Protein AF-A0A2N2IJ97-F1 (afdb_monomer)

Foldseek 3Di:
DVVVVVVVVVVQLVVLCVVPPPVSVVVSVQVVQPDPAAEDPPQDLAQDDPPDQWDWDDQDDQWIWIHHRPATETFQFDQDQDAQVRHGHNHHGSHDLVSDAQHAEYEAQAQARNRDVVVRCVSNLVRYQEYEWAAVSCVVPPDGDHHYDRDYAQDWDQGPPGDIDHWHWDFDDRDYPVVCCVVDVDTTTD

Mean predicted aligned error: 9.42 Å

Structure (mmCIF, N/CA/C/O backbone):
data_AF-A0A2N2IJ97-F1
#
_entry.id   AF-A0A2N2IJ97-F1
#
loop_
_atom_site.group_PDB
_atom_site.id
_atom_site.type_symbol
_atom_site.label_atom_id
_atom_site.label_alt_id
_atom_site.label_comp_id
_atom_site.label_asym_id
_atom_site.label_entity_id
_atom_site.label_seq_id
_atom_site.pdbx_PDB_ins_code
_atom_site.Cartn_x
_atom_site.Cartn_y
_atom_site.Cartn_z
_atom_site.occupancy
_atom_site.B_iso_or_equiv
_atom_site.auth_seq_id
_atom_site.auth_comp_id
_atom_site.auth_asym_id
_atom_site.auth_atom_id
_atom_site.pdbx_PDB_model_num
ATOM 1 N N . MET A 1 1 ? 24.468 -7.030 -42.174 1.00 53.44 1 MET A N 1
ATOM 2 C CA . MET A 1 1 ? 24.505 -6.004 -41.103 1.00 53.44 1 MET A CA 1
ATOM 3 C C . MET A 1 1 ? 23.939 -6.503 -39.771 1.00 53.44 1 MET A C 1
ATOM 5 O O . MET A 1 1 ? 24.661 -6.432 -38.788 1.00 53.44 1 MET A O 1
ATOM 9 N N . PHE A 1 2 ? 22.735 -7.087 -39.729 1.00 49.06 2 PHE A N 1
ATOM 10 C CA . PHE A 1 2 ? 22.063 -7.537 -38.490 1.00 49.06 2 PHE A CA 1
ATOM 11 C C . PHE A 1 2 ? 22.873 -8.477 -37.572 1.00 49.06 2 PHE A C 1
ATOM 13 O O . PHE A 1 2 ? 22.920 -8.272 -36.363 1.00 49.06 2 PHE A O 1
ATOM 20 N N . ARG A 1 3 ? 23.578 -9.475 -38.128 1.00 46.94 3 ARG A N 1
ATOM 21 C CA . ARG A 1 3 ? 24.384 -10.427 -37.332 1.00 46.94 3 ARG A CA 1
ATOM 22 C C . ARG A 1 3 ? 25.565 -9.788 -36.595 1.00 46.94 3 ARG A C 1
ATOM 24 O O . ARG A 1 3 ? 25.938 -10.274 -35.537 1.00 46.94 3 ARG A O 1
ATOM 31 N N . ARG A 1 4 ? 26.144 -8.708 -37.134 1.00 47.66 4 ARG A N 1
ATOM 32 C CA . ARG A 1 4 ? 27.251 -7.993 -36.478 1.00 47.66 4 ARG A CA 1
ATOM 33 C C . ARG A 1 4 ? 26.747 -7.162 -35.298 1.00 47.66 4 ARG A C 1
ATOM 35 O O . ARG A 1 4 ? 27.376 -7.191 -34.254 1.00 47.66 4 ARG A O 1
ATOM 42 N N . ALA A 1 5 ? 25.581 -6.527 -35.434 1.00 54.88 5 ALA A N 1
ATOM 43 C CA . ALA A 1 5 ? 24.951 -5.772 -34.350 1.00 54.88 5 ALA A CA 1
ATOM 44 C C . ALA A 1 5 ? 24.549 -6.672 -33.165 1.00 54.88 5 ALA A C 1
ATOM 46 O O . ALA A 1 5 ? 24.842 -6.340 -32.022 1.00 54.88 5 ALA A O 1
ATOM 47 N N . LEU A 1 6 ? 23.964 -7.846 -33.435 1.00 55.38 6 LEU A N 1
ATOM 48 C CA . LEU A 1 6 ? 23.623 -8.838 -32.403 1.00 55.38 6 LEU A CA 1
ATOM 49 C C . LEU A 1 6 ? 24.858 -9.357 -31.651 1.00 55.38 6 LEU A C 1
ATOM 51 O O . LEU A 1 6 ? 24.821 -9.494 -30.431 1.00 55.38 6 LEU A O 1
ATOM 55 N N . LEU A 1 7 ? 25.963 -9.600 -32.364 1.00 54.91 7 LEU A N 1
ATOM 56 C CA . LEU A 1 7 ? 27.219 -10.047 -31.757 1.00 54.91 7 LEU A CA 1
ATOM 57 C C . LEU A 1 7 ? 27.844 -8.957 -30.873 1.00 54.91 7 LEU A C 1
ATOM 59 O O . LEU A 1 7 ? 28.340 -9.251 -29.789 1.00 54.91 7 LEU A O 1
ATOM 63 N N . SER A 1 8 ? 27.788 -7.698 -31.317 1.00 59.41 8 SER A N 1
ATOM 64 C CA . SER A 1 8 ? 28.265 -6.546 -30.548 1.00 59.41 8 SER A CA 1
ATOM 65 C C . SER A 1 8 ? 27.459 -6.349 -29.267 1.00 59.41 8 SER A C 1
ATOM 67 O O . SER A 1 8 ? 28.054 -6.216 -28.205 1.00 59.41 8 SER A O 1
ATOM 69 N N . VAL A 1 9 ? 26.125 -6.421 -29.336 1.00 65.19 9 VAL A N 1
ATOM 70 C CA . VAL A 1 9 ? 25.257 -6.338 -28.148 1.00 65.19 9 VAL A CA 1
ATOM 71 C C . VAL A 1 9 ? 25.554 -7.482 -27.174 1.00 65.19 9 VAL A C 1
ATOM 73 O O . VAL A 1 9 ? 25.723 -7.238 -25.982 1.00 65.19 9 VAL A O 1
ATOM 76 N N . ALA A 1 10 ? 25.700 -8.716 -27.670 1.00 63.50 10 ALA A N 1
ATOM 77 C CA . ALA A 1 10 ? 26.024 -9.872 -26.834 1.00 63.50 10 ALA A CA 1
ATOM 78 C C . ALA A 1 10 ? 27.387 -9.731 -26.126 1.00 63.50 10 ALA A C 1
ATOM 80 O O . ALA A 1 10 ? 27.496 -10.025 -24.936 1.00 63.50 10 ALA A O 1
ATOM 81 N N . LEU A 1 11 ? 28.413 -9.229 -26.824 1.00 65.06 11 LEU A N 1
ATOM 82 C CA . LEU A 1 11 ? 29.743 -8.977 -26.255 1.00 65.06 11 LEU A CA 1
ATOM 83 C C . LEU A 1 11 ? 29.731 -7.852 -25.210 1.00 65.06 11 LEU A C 1
ATOM 85 O O . LEU A 1 11 ? 30.380 -7.979 -24.172 1.00 65.06 11 LEU A O 1
ATOM 89 N N . THR A 1 12 ? 28.968 -6.778 -25.435 1.00 62.78 12 THR A N 1
ATOM 90 C CA . THR A 1 12 ? 28.824 -5.681 -24.464 1.00 62.78 12 THR A CA 1
ATOM 91 C C . THR A 1 12 ? 28.093 -6.140 -23.201 1.00 62.78 12 THR A C 1
ATOM 93 O O . THR A 1 12 ? 28.531 -5.833 -22.095 1.00 62.78 12 THR A O 1
ATOM 96 N N . VAL A 1 13 ? 27.027 -6.936 -23.341 1.00 60.72 13 VAL A N 1
ATOM 97 C CA . VAL A 1 13 ? 26.310 -7.534 -22.203 1.00 60.72 13 VAL A CA 1
ATOM 98 C C . VAL A 1 13 ? 27.222 -8.491 -21.426 1.00 60.72 13 VAL A C 1
ATOM 100 O O . VAL A 1 13 ? 27.294 -8.406 -20.200 1.00 60.72 13 VAL A O 1
ATOM 103 N N . ALA A 1 14 ? 27.992 -9.339 -22.116 1.00 62.50 14 ALA A N 1
ATOM 104 C CA . ALA A 1 14 ? 28.955 -10.236 -21.479 1.00 62.50 14 ALA A CA 1
ATOM 105 C C . ALA A 1 14 ? 30.022 -9.464 -20.676 1.00 62.50 14 ALA A C 1
ATOM 107 O O . ALA A 1 14 ? 30.255 -9.782 -19.509 1.00 62.50 14 ALA A O 1
ATOM 108 N N . ALA A 1 15 ? 30.592 -8.393 -21.240 1.00 61.75 15 ALA A N 1
ATOM 109 C CA . ALA A 1 15 ? 31.573 -7.538 -20.560 1.00 61.75 15 ALA A CA 1
ATOM 110 C C . ALA A 1 15 ? 30.991 -6.795 -19.337 1.00 61.75 15 ALA A C 1
ATOM 112 O O . ALA A 1 15 ? 31.658 -6.625 -18.312 1.00 61.75 15 ALA A O 1
ATOM 113 N N . LEU A 1 16 ? 29.721 -6.389 -19.406 1.00 56.47 16 LEU A N 1
ATOM 114 C CA . LEU A 1 16 ? 29.006 -5.757 -18.293 1.00 56.47 16 LEU A CA 1
ATOM 115 C C . LEU A 1 16 ? 28.679 -6.743 -17.158 1.00 56.47 16 LEU A C 1
ATOM 117 O O . LEU A 1 16 ? 28.602 -6.340 -15.998 1.00 56.47 16 LEU A O 1
ATOM 121 N N . THR A 1 17 ? 28.524 -8.036 -17.457 1.00 54.25 17 THR A N 1
ATOM 122 C CA . THR A 1 17 ? 28.287 -9.069 -16.430 1.00 54.25 17 THR A CA 1
ATOM 123 C C . THR A 1 17 ? 29.567 -9.571 -15.752 1.00 54.25 17 THR A C 1
ATOM 125 O O . THR A 1 17 ? 29.548 -9.844 -14.543 1.00 54.25 17 THR A O 1
ATOM 128 N N . SER A 1 18 ? 30.680 -9.651 -16.492 1.00 56.41 18 SER A N 1
ATOM 129 C CA . SER A 1 18 ? 31.966 -10.184 -16.013 1.00 56.41 18 SER A CA 1
ATOM 130 C C . SER A 1 18 ? 32.770 -9.197 -15.163 1.00 56.41 18 SER A C 1
ATOM 132 O O . SER A 1 18 ? 33.533 -9.619 -14.299 1.00 56.41 18 SER A O 1
ATOM 134 N N . SER A 1 19 ? 32.548 -7.892 -15.332 1.00 57.03 19 SER A N 1
ATOM 135 C CA . SER A 1 19 ? 33.281 -6.817 -14.642 1.00 57.03 19 SER A CA 1
ATOM 136 C C . SER A 1 19 ? 32.918 -6.623 -13.162 1.00 57.03 19 SER A C 1
ATOM 138 O O . SER A 1 19 ? 33.459 -5.737 -12.508 1.00 57.03 19 SER A O 1
ATOM 140 N N . GLY A 1 20 ? 31.983 -7.403 -12.607 1.00 55.97 20 GLY A N 1
ATOM 141 C CA . GLY A 1 20 ? 31.525 -7.221 -11.220 1.00 55.97 20 GLY A CA 1
ATOM 142 C C . GLY A 1 20 ? 30.718 -5.935 -10.991 1.00 55.97 20 GLY A C 1
ATOM 143 O O . GLY A 1 20 ? 30.271 -5.684 -9.875 1.00 55.97 20 GLY A O 1
ATOM 144 N N . CYS A 1 21 ? 30.478 -5.148 -12.044 1.00 65.38 21 CYS A N 1
ATOM 145 C CA . CYS A 1 21 ? 29.675 -3.939 -11.990 1.00 65.38 21 CYS A CA 1
ATOM 146 C C . CYS A 1 21 ? 28.208 -4.303 -11.722 1.0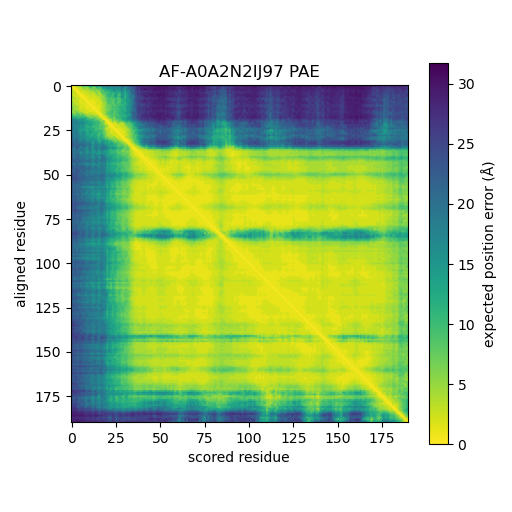0 65.38 21 CYS A C 1
ATOM 148 O O . CYS A 1 21 ? 27.540 -4.927 -12.551 1.00 65.38 21 CYS A O 1
ATOM 150 N N . LEU A 1 22 ? 27.697 -3.898 -10.557 1.00 58.19 22 LEU A N 1
ATOM 151 C CA . LEU A 1 22 ? 26.317 -4.150 -10.134 1.00 58.19 22 LEU A CA 1
ATOM 152 C C . LEU A 1 22 ? 25.306 -3.602 -11.157 1.00 58.19 22 LEU A C 1
ATOM 154 O O . LEU A 1 22 ? 24.317 -4.262 -11.466 1.00 58.19 22 LEU A O 1
ATOM 158 N N . VAL A 1 23 ? 25.621 -2.447 -11.753 1.00 60.44 23 VAL A N 1
ATOM 159 C CA . VAL A 1 23 ? 24.843 -1.804 -12.823 1.00 60.44 23 VAL A CA 1
ATOM 160 C C . VAL A 1 23 ? 24.859 -2.643 -14.101 1.00 60.44 23 VAL A C 1
ATOM 162 O O . VAL A 1 23 ? 23.809 -2.887 -14.686 1.00 60.44 23 VAL A O 1
ATOM 165 N N . GLY A 1 24 ? 26.024 -3.154 -14.510 1.00 60.78 24 GLY A N 1
ATOM 166 C CA . GLY A 1 24 ? 26.150 -3.999 -15.699 1.00 60.78 24 GLY A CA 1
ATOM 167 C C . GLY A 1 24 ? 25.383 -5.319 -15.579 1.00 60.78 24 GLY A C 1
ATOM 168 O O . GLY A 1 24 ? 24.674 -5.714 -16.505 1.00 60.78 24 GLY A O 1
ATOM 169 N N . ARG A 1 25 ? 25.431 -5.959 -14.403 1.00 61.53 25 ARG A N 1
ATOM 170 C CA . ARG A 1 25 ? 24.628 -7.156 -14.098 1.00 61.53 25 ARG A CA 1
ATOM 171 C C . ARG A 1 25 ? 23.131 -6.857 -14.011 1.00 61.53 25 ARG A C 1
ATOM 173 O O . ARG A 1 25 ? 22.340 -7.663 -14.494 1.00 61.53 25 ARG A O 1
ATOM 180 N N . PHE A 1 26 ? 22.736 -5.726 -13.424 1.00 63.16 26 PHE A N 1
ATOM 181 C CA . PHE A 1 26 ? 21.337 -5.293 -13.364 1.00 63.16 26 PHE A CA 1
ATOM 182 C C . PHE A 1 26 ? 20.776 -5.051 -14.769 1.00 63.16 26 PHE A C 1
ATOM 184 O O . PHE A 1 26 ? 19.723 -5.586 -15.109 1.00 63.16 26 PHE A O 1
ATOM 191 N N . MET A 1 27 ? 21.508 -4.328 -15.619 1.00 63.22 27 MET A N 1
ATOM 192 C CA . MET A 1 27 ? 21.114 -4.075 -17.007 1.00 63.22 27 MET A CA 1
ATOM 193 C C . MET A 1 27 ? 21.036 -5.376 -17.813 1.00 63.22 27 MET A C 1
ATOM 195 O O . MET A 1 27 ? 20.044 -5.604 -18.491 1.00 63.22 27 MET A O 1
ATOM 199 N N . ALA A 1 28 ? 22.020 -6.273 -17.690 1.00 64.38 28 ALA A N 1
ATOM 200 C CA . ALA A 1 28 ? 22.021 -7.563 -18.382 1.00 64.38 28 ALA A CA 1
ATOM 201 C C . ALA A 1 28 ? 20.869 -8.494 -17.956 1.00 64.38 28 ALA A C 1
ATOM 203 O O . ALA A 1 28 ? 20.255 -9.138 -18.805 1.00 64.38 28 ALA A O 1
ATOM 204 N N . ARG A 1 29 ? 20.543 -8.554 -16.655 1.00 60.06 29 ARG A N 1
ATOM 205 C CA . ARG A 1 29 ? 19.395 -9.332 -16.152 1.00 60.06 29 ARG A CA 1
ATOM 206 C C . ARG A 1 29 ? 18.062 -8.746 -16.616 1.00 60.06 29 ARG A C 1
ATOM 208 O O . ARG A 1 29 ? 17.177 -9.519 -16.959 1.00 60.06 29 ARG A O 1
ATOM 215 N N . ASN A 1 30 ? 17.935 -7.419 -16.677 1.00 61.56 30 ASN A N 1
ATOM 216 C CA . ASN A 1 30 ? 16.745 -6.774 -17.240 1.00 61.56 30 ASN A CA 1
ATOM 217 C C . ASN A 1 30 ? 16.660 -6.957 -18.766 1.00 61.56 30 ASN A C 1
ATOM 219 O O . ASN A 1 30 ? 15.573 -7.173 -19.284 1.00 61.56 30 ASN A O 1
ATOM 223 N N . LEU A 1 31 ? 17.794 -6.981 -19.477 1.00 62.62 31 LEU A N 1
ATOM 224 C CA . LEU A 1 31 ? 17.854 -7.305 -20.908 1.00 62.62 31 LEU A CA 1
ATOM 225 C C . LEU A 1 31 ? 17.392 -8.739 -21.210 1.00 62.62 31 LEU A C 1
ATOM 227 O O . LEU A 1 31 ? 16.711 -8.976 -22.201 1.00 62.62 31 LEU A O 1
ATOM 231 N N . ALA A 1 32 ? 17.720 -9.698 -20.344 1.00 53.94 32 ALA A N 1
ATOM 232 C CA . ALA A 1 32 ? 17.210 -11.067 -20.444 1.00 53.94 32 ALA A CA 1
ATOM 233 C C . ALA A 1 32 ? 15.730 -11.200 -20.029 1.00 53.94 32 ALA A C 1
ATOM 235 O O . ALA A 1 32 ? 15.110 -12.222 -20.310 1.00 53.94 32 ALA A O 1
ATOM 236 N N . ALA A 1 33 ? 15.171 -10.181 -19.368 1.00 55.31 33 ALA A N 1
ATOM 237 C CA . ALA A 1 33 ? 13.779 -10.118 -18.936 1.00 55.31 33 ALA A CA 1
ATOM 238 C C . ALA A 1 33 ? 12.858 -9.388 -19.933 1.00 55.31 33 ALA A C 1
ATOM 240 O O . ALA A 1 33 ? 11.685 -9.212 -19.618 1.00 55.31 33 ALA A O 1
ATOM 241 N N . PHE A 1 34 ? 13.346 -9.013 -21.129 1.00 57.66 34 PHE A N 1
ATOM 242 C CA . PHE A 1 34 ? 12.518 -8.554 -22.258 1.00 57.66 34 PHE A CA 1
ATOM 243 C C . PHE A 1 34 ? 11.699 -9.714 -22.859 1.00 57.66 34 PHE A C 1
ATOM 245 O O . PHE A 1 34 ? 11.868 -10.090 -24.020 1.00 57.66 34 PHE A O 1
ATOM 252 N N . GLY A 1 35 ? 10.842 -10.320 -22.042 1.00 62.16 35 GLY A N 1
ATOM 253 C CA . GLY A 1 35 ? 9.861 -11.328 -22.426 1.00 62.16 35 GLY A CA 1
ATOM 254 C C . GLY A 1 35 ? 8.446 -10.834 -22.136 1.00 62.16 35 GLY A C 1
ATOM 255 O O . GLY A 1 35 ? 8.248 -9.900 -21.360 1.00 62.16 35 GLY A O 1
ATOM 256 N N . GLU A 1 36 ? 7.448 -11.453 -22.761 1.00 73.56 36 GLU A N 1
ATOM 257 C CA . GLU A 1 36 ? 6.049 -11.155 -22.450 1.00 73.56 36 GLU A CA 1
ATOM 258 C C . GLU A 1 36 ? 5.743 -11.487 -20.981 1.00 73.56 36 GLU A C 1
ATOM 260 O O . GLU A 1 36 ? 6.137 -12.537 -20.464 1.00 73.56 36 GLU A O 1
ATOM 265 N N . MET A 1 37 ? 5.038 -10.579 -20.299 1.00 86.06 37 MET A N 1
ATOM 266 C CA . MET A 1 37 ? 4.566 -10.789 -18.932 1.00 86.06 37 MET A CA 1
ATOM 267 C C . MET A 1 37 ? 3.674 -12.033 -18.898 1.00 86.06 37 MET A C 1
ATOM 269 O O . MET A 1 37 ? 2.660 -12.104 -19.593 1.00 86.06 37 MET A O 1
ATOM 273 N N . ARG A 1 38 ? 4.037 -13.026 -18.082 1.00 91.31 38 ARG A N 1
ATOM 274 C CA . ARG A 1 38 ? 3.296 -14.286 -18.021 1.00 91.31 38 ARG A CA 1
ATOM 275 C C . ARG A 1 38 ? 1.904 -14.055 -17.444 1.00 91.31 38 ARG A C 1
ATOM 277 O O . ARG A 1 38 ? 1.769 -13.564 -16.320 1.00 91.31 38 ARG A O 1
ATOM 284 N N . ALA A 1 39 ? 0.887 -14.487 -18.181 1.00 92.56 39 ALA A N 1
ATOM 285 C CA . ALA A 1 39 ? -0.493 -14.405 -17.732 1.00 92.56 39 ALA A CA 1
ATOM 286 C C . ALA A 1 39 ? -0.735 -15.228 -16.456 1.00 92.56 39 ALA A C 1
ATOM 288 O O . ALA A 1 39 ? -0.189 -16.327 -16.288 1.00 92.56 39 ALA A O 1
ATOM 289 N N . VAL A 1 40 ? -1.574 -14.702 -15.563 1.00 94.25 40 VAL A N 1
ATOM 290 C CA . VAL A 1 40 ? -2.086 -15.460 -14.412 1.00 94.25 40 VAL A CA 1
ATOM 291 C C . VAL A 1 40 ? -3.353 -16.199 -14.850 1.00 94.25 40 VAL A C 1
ATOM 293 O O . VAL A 1 40 ? -4.338 -15.540 -15.189 1.00 94.25 40 VAL A O 1
ATOM 296 N N . PRO A 1 41 ? -3.371 -17.547 -14.854 1.00 91.25 41 PRO A N 1
ATOM 297 C CA . PRO A 1 41 ? -4.600 -18.283 -15.116 1.00 91.25 41 PRO A CA 1
ATOM 298 C C . PRO A 1 41 ? -5.589 -18.056 -13.967 1.00 91.25 41 PRO A C 1
ATOM 300 O O . PRO A 1 41 ? -5.187 -18.030 -12.806 1.00 91.25 41 PRO A O 1
ATOM 303 N N . ASN A 1 42 ? -6.880 -17.933 -14.286 1.00 92.25 42 ASN A N 1
ATOM 304 C CA . ASN A 1 42 ? -7.959 -17.771 -13.303 1.00 92.25 42 ASN A CA 1
ATOM 305 C C . ASN A 1 42 ? -7.766 -16.565 -12.365 1.00 92.25 42 ASN A C 1
ATOM 307 O O . ASN A 1 42 ? -7.831 -16.712 -11.143 1.00 92.25 42 ASN A O 1
ATOM 311 N N . LYS A 1 43 ? -7.523 -15.370 -12.926 1.00 95.38 43 LYS A N 1
ATOM 312 C CA . LYS A 1 43 ? -7.508 -14.130 -12.133 1.00 95.38 43 LYS A CA 1
ATOM 313 C C . LYS A 1 43 ? -8.773 -14.022 -11.290 1.00 95.38 43 LYS A C 1
ATOM 315 O O . LYS A 1 43 ? -9.875 -14.287 -11.769 1.00 95.38 43 LYS A O 1
ATOM 320 N N . ILE A 1 44 ? -8.600 -13.593 -10.047 1.00 97.25 44 ILE A N 1
ATOM 321 C CA . ILE A 1 44 ? -9.719 -13.380 -9.139 1.00 97.25 44 ILE A CA 1
ATOM 322 C C . ILE A 1 44 ? -10.546 -12.199 -9.647 1.00 97.25 44 ILE A C 1
ATOM 324 O O . ILE A 1 44 ? -10.008 -11.129 -9.934 1.00 97.25 44 ILE A O 1
ATOM 328 N N . THR A 1 45 ? -11.855 -12.402 -9.762 1.00 97.38 45 THR A N 1
ATOM 329 C CA . THR A 1 45 ? -12.821 -11.367 -10.162 1.00 97.38 45 THR A CA 1
ATOM 330 C C . THR A 1 45 ? -13.705 -10.911 -9.006 1.00 97.38 45 THR A C 1
ATOM 332 O O . THR A 1 45 ? -14.222 -9.801 -9.047 1.00 97.38 45 THR A O 1
ATOM 335 N N . ASP A 1 46 ? -13.856 -11.754 -7.983 1.00 97.00 46 ASP A N 1
ATOM 336 C CA . ASP A 1 46 ? -14.524 -11.442 -6.723 1.00 97.00 46 ASP A CA 1
ATOM 337 C C . ASP A 1 46 ? -13.612 -11.874 -5.563 1.00 97.00 46 ASP A C 1
ATOM 339 O O . ASP A 1 46 ? -13.474 -13.074 -5.299 1.00 97.00 46 ASP A O 1
ATOM 343 N N . PRO A 1 47 ? -12.895 -10.928 -4.931 1.00 96.56 47 PRO A N 1
ATOM 344 C CA . PRO A 1 47 ? -11.957 -11.253 -3.867 1.00 96.56 47 PRO A CA 1
ATOM 345 C C . PRO A 1 47 ? -12.617 -11.405 -2.491 1.00 96.56 47 PRO A C 1
ATOM 347 O O . PRO A 1 47 ? -11.940 -11.856 -1.567 1.00 96.56 47 PRO A O 1
ATOM 350 N N . VAL A 1 48 ? -13.889 -11.020 -2.324 1.00 97.25 48 VAL A N 1
ATOM 351 C CA . VAL A 1 48 ? -14.543 -11.017 -1.010 1.00 97.25 48 VAL A CA 1
ATOM 352 C C . VAL A 1 48 ? -15.034 -12.422 -0.667 1.00 97.25 48 VAL A C 1
ATOM 354 O O . VAL A 1 48 ? -15.727 -13.082 -1.436 1.00 97.25 48 VAL A O 1
ATOM 357 N N . ARG A 1 49 ? -14.664 -12.895 0.521 1.00 96.69 49 ARG A N 1
ATOM 358 C CA . ARG A 1 49 ? -14.978 -14.225 1.042 1.00 96.69 49 ARG A CA 1
ATOM 359 C C . ARG A 1 49 ? -16.013 -14.117 2.162 1.00 96.69 49 ARG A C 1
ATOM 361 O O . ARG A 1 49 ? -15.624 -13.869 3.302 1.00 96.69 49 ARG A O 1
ATOM 368 N N . PRO A 1 50 ? -17.320 -14.293 1.888 1.00 94.62 50 PRO A N 1
ATOM 369 C CA . PRO A 1 50 ? -18.359 -14.187 2.920 1.00 94.62 50 PRO A CA 1
ATOM 370 C C . PRO A 1 50 ? -18.283 -15.314 3.963 1.00 94.62 50 PRO A C 1
ATOM 372 O O . PRO A 1 50 ? -18.838 -15.202 5.051 1.00 94.62 50 PRO A O 1
ATOM 375 N N . ASP A 1 51 ? -17.589 -16.400 3.629 1.00 95.75 51 ASP A N 1
ATOM 376 C CA . ASP A 1 51 ? -17.340 -17.570 4.464 1.00 95.75 51 ASP A CA 1
ATOM 377 C C . ASP A 1 51 ? -16.104 -17.430 5.370 1.00 95.75 51 ASP A C 1
ATOM 379 O O . ASP A 1 51 ? -15.833 -18.319 6.178 1.00 95.75 51 ASP A O 1
ATOM 383 N N . ALA A 1 52 ? -15.354 -16.327 5.263 1.00 96.44 52 ALA A N 1
ATOM 384 C CA . ALA A 1 52 ? -14.102 -16.129 5.980 1.00 96.44 52 ALA A CA 1
ATOM 385 C C . ALA A 1 52 ? -14.082 -14.813 6.766 1.00 96.44 52 ALA A C 1
ATOM 387 O O . ALA A 1 52 ? -14.415 -13.745 6.263 1.00 96.44 52 ALA A O 1
ATOM 388 N N . ARG A 1 53 ? -13.598 -14.890 8.009 1.00 96.44 53 ARG A N 1
ATOM 389 C CA . ARG A 1 53 ? -13.303 -13.707 8.835 1.00 96.44 53 ARG A CA 1
ATOM 390 C C . ARG A 1 53 ? -11.933 -13.101 8.545 1.00 96.44 53 ARG A C 1
ATOM 392 O O . ARG A 1 53 ? -11.706 -11.930 8.811 1.00 96.44 53 ARG A O 1
ATOM 399 N N . LEU A 1 54 ? -11.008 -13.902 8.027 1.00 97.81 54 LEU A N 1
ATOM 400 C CA . LEU A 1 54 ? -9.695 -13.460 7.583 1.00 97.81 54 LEU A CA 1
ATOM 401 C C . LEU A 1 54 ? -9.383 -14.174 6.273 1.00 97.81 54 LEU A C 1
ATOM 403 O O . LEU A 1 54 ? -9.371 -15.404 6.234 1.00 97.81 54 LEU A O 1
ATOM 407 N N . ALA A 1 55 ? -9.127 -13.411 5.219 1.00 98.19 55 ALA A N 1
ATOM 408 C CA . ALA A 1 55 ? -8.675 -13.940 3.940 1.00 98.19 55 ALA A CA 1
ATOM 409 C C . ALA A 1 55 ? -7.548 -13.068 3.391 1.00 98.19 55 ALA A C 1
ATOM 411 O O . ALA A 1 55 ? -7.490 -11.868 3.654 1.00 98.19 55 ALA A O 1
ATOM 412 N N . VAL A 1 56 ? -6.641 -13.679 2.632 1.00 98.12 56 VAL A N 1
ATOM 413 C CA . VAL A 1 56 ? -5.542 -12.970 1.979 1.00 98.12 56 VAL A CA 1
ATOM 414 C C . VAL A 1 56 ? -5.485 -13.407 0.527 1.00 98.12 56 VAL A C 1
ATOM 416 O O . VAL A 1 56 ? -5.305 -14.588 0.231 1.00 98.12 56 VAL A O 1
ATOM 419 N N . LEU A 1 57 ? -5.607 -12.442 -0.376 1.00 97.88 57 LEU A N 1
ATOM 420 C CA . LEU A 1 57 ? -5.299 -12.614 -1.783 1.00 97.88 57 LEU A CA 1
ATOM 421 C C . LEU A 1 57 ? -3.910 -12.042 -2.053 1.00 97.88 57 LEU A C 1
ATOM 423 O O . LEU A 1 57 ? -3.690 -10.833 -1.962 1.00 97.88 57 LEU A O 1
ATOM 427 N N . TRP A 1 58 ? -2.977 -12.910 -2.433 1.00 97.69 58 TRP A N 1
ATOM 428 C CA . TRP A 1 58 ?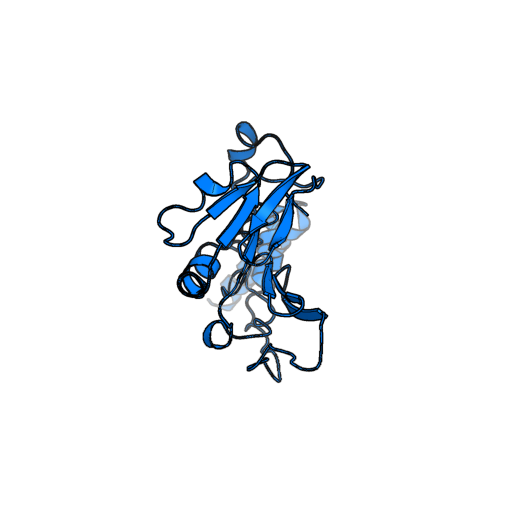 -1.686 -12.466 -2.938 1.00 97.69 58 TRP A CA 1
ATOM 429 C C . TRP A 1 58 ? -1.822 -12.009 -4.392 1.00 97.69 58 TRP A C 1
ATOM 431 O O . TRP A 1 58 ? -2.067 -12.808 -5.295 1.00 97.69 58 TRP A O 1
ATOM 441 N N . VAL A 1 59 ? -1.667 -10.706 -4.619 1.00 97.44 59 VAL A N 1
ATOM 442 C CA . VAL A 1 59 ? -1.763 -10.084 -5.948 1.00 97.44 59 VAL A CA 1
ATOM 443 C C . VAL A 1 59 ? -0.421 -10.166 -6.690 1.00 97.44 59 VAL A C 1
ATOM 445 O O . VAL A 1 59 ? -0.382 -10.162 -7.924 1.00 97.44 59 VAL A O 1
ATOM 448 N N . GLY A 1 60 ? 0.684 -10.268 -5.949 1.00 95.25 60 GLY A N 1
ATOM 449 C CA . GLY A 1 60 ? 2.053 -10.431 -6.444 1.00 95.25 60 GLY A CA 1
ATOM 450 C C . GLY A 1 60 ? 2.995 -9.341 -5.926 1.00 95.25 60 GLY A C 1
ATOM 451 O O . GLY A 1 60 ? 2.557 -8.232 -5.637 1.00 95.25 60 GLY A O 1
ATOM 452 N N . HIS A 1 61 ? 4.294 -9.656 -5.827 1.00 94.69 61 HIS A N 1
ATOM 453 C CA . HIS A 1 61 ? 5.277 -8.858 -5.066 1.00 94.69 61 HIS A CA 1
ATOM 454 C C . HIS A 1 61 ? 4.825 -8.701 -3.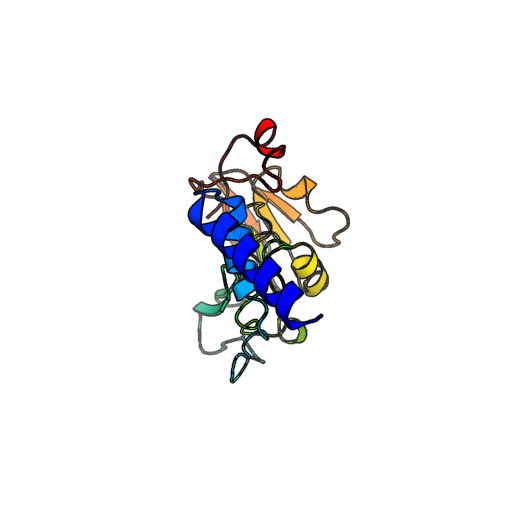600 1.00 94.69 61 HIS A C 1
ATOM 456 O O . HIS A 1 61 ? 4.350 -9.677 -3.016 1.00 94.69 61 HIS A O 1
ATOM 462 N N . ALA A 1 62 ? 4.938 -7.505 -3.023 1.00 96.50 62 ALA A N 1
ATOM 463 C CA . ALA A 1 62 ? 4.410 -7.147 -1.708 1.00 96.50 62 ALA A CA 1
ATOM 464 C C . ALA A 1 62 ? 2.930 -6.715 -1.737 1.00 96.50 62 ALA A C 1
ATOM 466 O O . ALA A 1 62 ? 2.382 -6.329 -0.703 1.00 96.50 62 ALA A O 1
ATOM 467 N N . THR A 1 63 ? 2.261 -6.804 -2.895 1.00 98.31 63 THR A N 1
ATOM 468 C CA . THR A 1 63 ? 0.839 -6.482 -2.996 1.00 98.31 63 THR A CA 1
ATOM 469 C C . THR A 1 63 ? -0.019 -7.642 -2.504 1.00 98.31 63 THR A C 1
ATOM 471 O O . THR A 1 63 ? -0.104 -8.697 -3.145 1.00 98.31 63 THR A O 1
ATOM 474 N N . ALA A 1 64 ? -0.692 -7.434 -1.376 1.00 98.56 64 ALA A N 1
ATOM 475 C CA . ALA A 1 64 ? -1.671 -8.353 -0.818 1.00 98.56 64 ALA A CA 1
ATOM 476 C C . ALA A 1 64 ? -2.959 -7.601 -0.477 1.00 98.56 64 ALA A C 1
ATOM 478 O O . ALA A 1 64 ? -2.919 -6.517 0.103 1.00 98.56 64 ALA A O 1
ATOM 479 N N . LEU A 1 65 ? -4.099 -8.189 -0.837 1.00 98.75 65 LEU A N 1
ATOM 480 C CA . LEU A 1 65 ? -5.416 -7.739 -0.403 1.00 98.75 65 LEU A CA 1
ATOM 481 C C . LEU A 1 65 ? -5.845 -8.610 0.778 1.00 98.75 65 LEU A C 1
ATOM 483 O O . LEU A 1 65 ? -6.056 -9.813 0.625 1.00 98.75 65 LEU A O 1
ATOM 487 N N . LEU A 1 66 ? -5.943 -8.002 1.951 1.00 98.50 66 LEU A N 1
ATOM 488 C CA . LEU A 1 66 ? -6.394 -8.637 3.176 1.00 98.50 66 LEU A CA 1
ATOM 489 C C . LEU A 1 66 ? -7.860 -8.281 3.399 1.00 98.50 66 LEU A C 1
ATOM 491 O O . LEU A 1 66 ? -8.231 -7.109 3.369 1.00 98.50 66 LEU A O 1
ATOM 495 N N . GLN A 1 67 ? -8.666 -9.292 3.683 1.00 98.06 67 GLN A N 1
ATOM 496 C CA . GLN A 1 67 ? -9.994 -9.135 4.248 1.00 98.06 67 GLN A CA 1
ATOM 497 C C . GLN A 1 67 ? -9.934 -9.466 5.732 1.00 98.06 67 GLN A C 1
ATOM 499 O O . GLN A 1 67 ? -9.497 -10.554 6.094 1.00 98.06 67 GLN A O 1
ATOM 504 N N . MET A 1 68 ? -10.392 -8.547 6.573 1.00 96.12 68 MET A N 1
ATOM 505 C CA . MET A 1 68 ? -10.515 -8.708 8.019 1.00 96.12 68 MET A CA 1
ATOM 506 C C . MET A 1 68 ? -11.940 -8.352 8.433 1.00 96.12 68 MET A C 1
ATOM 508 O O . MET A 1 68 ? -12.281 -7.176 8.519 1.00 96.12 68 MET A O 1
ATOM 512 N N . ASP A 1 69 ? -12.759 -9.370 8.680 1.00 94.50 69 ASP A N 1
ATOM 513 C CA . ASP A 1 69 ? -14.207 -9.259 8.842 1.00 94.50 69 ASP A CA 1
ATOM 514 C C . ASP A 1 69 ? -14.817 -8.457 7.669 1.00 94.50 69 ASP A C 1
ATOM 516 O O . ASP A 1 69 ? -14.831 -8.947 6.538 1.00 94.50 69 ASP A O 1
ATOM 520 N N . ASP A 1 70 ? -15.278 -7.229 7.912 1.00 93.88 70 ASP A N 1
ATOM 521 C CA . ASP A 1 70 ? -15.872 -6.325 6.920 1.00 93.88 70 ASP A CA 1
ATOM 522 C C . ASP A 1 70 ? -14.880 -5.300 6.335 1.00 93.88 70 ASP A C 1
ATOM 524 O O . ASP A 1 70 ? -15.298 -4.396 5.612 1.00 93.88 70 ASP A O 1
ATOM 528 N N . LYS A 1 71 ? -13.585 -5.402 6.669 1.00 96.44 71 LYS A N 1
ATOM 529 C CA . LYS A 1 71 ? -12.538 -4.457 6.255 1.00 96.44 71 LYS A CA 1
ATOM 530 C C . LYS A 1 71 ? -11.643 -5.019 5.171 1.00 96.44 71 LYS A C 1
ATOM 532 O O . LYS A 1 71 ? -11.201 -6.164 5.259 1.00 96.44 71 LYS A O 1
ATOM 537 N N . LEU A 1 72 ? -11.306 -4.175 4.201 1.00 98.12 72 LEU A N 1
ATOM 538 C CA . LEU A 1 72 ? -10.392 -4.503 3.112 1.00 98.12 72 LEU A CA 1
ATOM 539 C C . LEU A 1 72 ? -9.147 -3.617 3.153 1.00 98.12 72 LEU A C 1
ATOM 541 O O . LEU A 1 72 ? -9.227 -2.388 3.096 1.00 98.12 72 LEU A O 1
ATOM 545 N N . VAL A 1 73 ? -7.987 -4.265 3.243 1.00 98.44 73 VAL A N 1
ATOM 546 C CA . VAL A 1 73 ? -6.675 -3.625 3.369 1.00 98.44 73 VAL A CA 1
ATOM 547 C C . VAL A 1 73 ? -5.792 -4.056 2.210 1.00 98.44 73 VAL A C 1
ATOM 549 O O . VAL A 1 73 ? -5.616 -5.248 1.982 1.00 98.44 73 VAL A O 1
ATOM 552 N N . LEU A 1 74 ? -5.206 -3.104 1.492 1.00 98.81 74 LEU A N 1
ATOM 553 C CA . LEU A 1 74 ? -4.264 -3.376 0.410 1.00 98.81 74 LEU A CA 1
ATOM 554 C C . LEU A 1 74 ? -2.861 -2.919 0.805 1.00 98.81 74 LEU A C 1
ATOM 556 O O . LEU A 1 74 ? -2.667 -1.761 1.169 1.00 98.81 74 LEU A O 1
ATOM 560 N N . THR A 1 75 ? -1.877 -3.807 0.720 1.00 98.62 75 THR A N 1
ATOM 561 C CA . THR A 1 75 ? -0.469 -3.474 0.985 1.00 98.62 75 THR A CA 1
ATOM 562 C C . THR A 1 75 ? 0.262 -3.153 -0.312 1.00 98.62 75 THR A C 1
ATOM 564 O O . THR A 1 75 ? -0.028 -3.775 -1.329 1.00 98.62 75 THR A O 1
ATOM 567 N N . ASP A 1 76 ? 1.192 -2.194 -0.283 1.00 97.56 76 ASP A N 1
ATOM 568 C CA . ASP A 1 76 ? 2.203 -1.915 -1.317 1.00 97.56 76 ASP A CA 1
ATOM 569 C C . ASP A 1 76 ? 1.7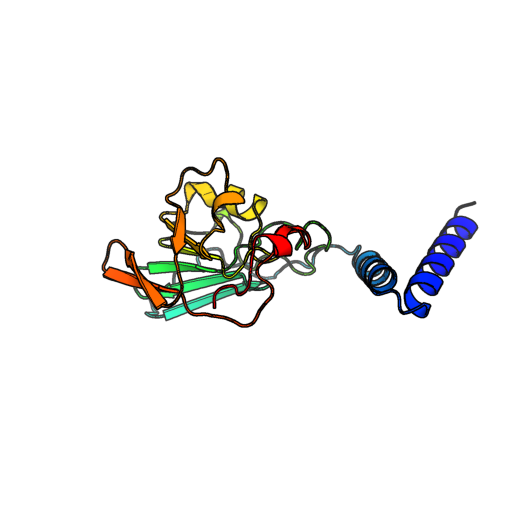22 -2.168 -2.760 1.00 97.56 76 ASP A C 1
ATOM 571 O O . ASP A 1 76 ? 2.192 -3.099 -3.424 1.00 97.56 76 ASP A O 1
ATOM 575 N N . PRO A 1 77 ? 0.720 -1.412 -3.245 1.00 97.88 77 PRO A N 1
ATOM 576 C CA . PRO A 1 77 ? 0.046 -1.710 -4.499 1.00 97.88 77 PRO A CA 1
ATOM 577 C C . PRO A 1 77 ? 0.968 -1.517 -5.704 1.00 97.88 77 PRO A C 1
ATOM 579 O O . PRO A 1 77 ? 1.448 -0.415 -5.970 1.00 97.88 77 PRO A O 1
ATOM 582 N N . VAL A 1 78 ? 1.154 -2.590 -6.478 1.00 96.25 78 VAL A N 1
ATOM 583 C CA . VAL A 1 78 ? 1.896 -2.593 -7.744 1.00 96.25 78 VAL A CA 1
ATOM 584 C C . VAL A 1 78 ? 1.104 -3.339 -8.820 1.00 96.25 78 VAL A C 1
ATOM 586 O O . VAL A 1 78 ? 1.226 -4.553 -8.997 1.00 96.25 78 VAL A O 1
ATOM 589 N N . PHE A 1 79 ? 0.306 -2.583 -9.571 1.00 95.81 79 PHE A N 1
ATOM 590 C CA . PHE A 1 79 ? -0.471 -3.053 -10.726 1.00 95.81 79 PHE A CA 1
ATOM 591 C C . PHE A 1 79 ? 0.161 -2.669 -12.065 1.00 95.81 79 PHE A C 1
ATOM 593 O O . PHE A 1 79 ? -0.214 -3.205 -13.105 1.00 95.81 79 PHE A O 1
ATOM 600 N N . THR A 1 80 ? 1.133 -1.755 -12.049 1.00 92.81 80 THR A N 1
ATOM 601 C CA . THR A 1 80 ? 1.859 -1.330 -13.245 1.00 92.81 80 THR A CA 1
ATOM 602 C C . THR A 1 80 ? 2.623 -2.495 -13.894 1.00 92.81 80 THR A C 1
ATOM 604 O O . THR A 1 80 ? 3.134 -3.372 -13.191 1.00 92.81 80 THR A O 1
ATOM 607 N N . PRO A 1 81 ? 2.769 -2.502 -15.234 1.00 87.50 81 PRO A N 1
ATOM 608 C CA . PRO A 1 81 ? 3.529 -3.535 -15.949 1.00 87.50 81 PRO A CA 1
ATOM 609 C C . PRO A 1 81 ? 5.036 -3.471 -15.658 1.00 87.50 81 PRO A C 1
ATOM 611 O O . PRO A 1 81 ? 5.775 -4.402 -15.972 1.00 87.50 81 PRO A O 1
ATOM 614 N N . THR A 1 82 ? 5.501 -2.376 -15.054 1.00 82.81 82 THR A N 1
ATOM 615 C CA . THR A 1 82 ? 6.863 -2.215 -14.556 1.00 82.81 82 THR A CA 1
ATOM 616 C C . THR A 1 82 ? 6.873 -2.103 -13.036 1.00 82.81 82 THR A C 1
ATOM 618 O O . THR A 1 82 ? 6.003 -1.482 -12.422 1.00 82.81 82 THR A O 1
ATOM 621 N N . VAL A 1 83 ? 7.892 -2.704 -12.435 1.00 76.94 83 VAL A N 1
ATOM 622 C CA . VAL A 1 83 ? 8.260 -2.593 -11.029 1.00 76.94 83 VAL A CA 1
ATOM 623 C C . VAL A 1 83 ? 9.498 -1.708 -10.968 1.00 76.94 83 VAL A C 1
ATOM 625 O O . VAL A 1 83 ? 10.456 -1.898 -11.724 1.00 76.94 83 VAL A O 1
ATOM 628 N N . GLY A 1 84 ? 9.492 -0.693 -10.108 1.00 67.56 84 GLY A N 1
ATOM 629 C CA . GLY A 1 84 ? 10.678 0.144 -9.970 1.00 67.56 84 GLY A CA 1
ATOM 630 C C . GLY A 1 84 ? 10.927 1.135 -11.115 1.00 67.56 84 GLY A C 1
ATOM 631 O O . GLY A 1 84 ? 12.043 1.624 -11.231 1.00 67.56 84 GLY A O 1
ATOM 632 N N . GLN A 1 85 ? 9.954 1.346 -12.017 1.00 66.81 85 GLN A N 1
ATOM 633 C CA . GLN A 1 85 ? 10.094 2.039 -13.319 1.00 66.81 85 GLN A CA 1
ATOM 634 C C . GLN A 1 85 ? 11.118 1.429 -14.301 1.00 66.81 85 GLN A C 1
ATOM 636 O O . GLN A 1 85 ? 11.215 1.886 -15.437 1.00 66.81 85 GLN A O 1
ATOM 641 N N . LEU A 1 86 ? 11.855 0.392 -13.896 1.00 67.31 86 LEU A N 1
ATOM 642 C CA . LEU A 1 86 ? 13.016 -0.122 -14.627 1.00 67.31 86 LEU A CA 1
ATOM 643 C C . LEU A 1 86 ? 12.910 -1.609 -14.968 1.00 67.31 86 LEU A C 1
ATOM 645 O O . LEU A 1 86 ? 13.475 -2.033 -15.972 1.00 67.31 86 LEU A O 1
ATOM 649 N N . SER A 1 87 ? 12.205 -2.403 -14.156 1.00 77.44 87 SER A N 1
ATOM 650 C CA . SER A 1 87 ? 12.093 -3.847 -14.364 1.00 77.44 87 SER A CA 1
ATOM 651 C C . SER A 1 87 ? 10.690 -4.217 -14.819 1.00 77.44 87 SER A C 1
ATOM 653 O O . SER A 1 87 ? 9.707 -3.755 -14.242 1.00 77.44 87 SER A O 1
ATOM 655 N N . GLN A 1 88 ? 10.571 -5.036 -15.861 1.00 81.88 88 GLN A N 1
ATOM 656 C CA . GLN A 1 88 ? 9.270 -5.556 -16.273 1.00 81.88 88 GLN A CA 1
ATOM 657 C C . GLN A 1 88 ? 8.754 -6.557 -15.241 1.00 81.88 88 GLN A C 1
ATOM 659 O O . GLN A 1 88 ? 9.498 -7.381 -14.705 1.00 81.88 88 GLN A O 1
ATOM 664 N N . ARG A 1 89 ? 7.453 -6.495 -14.964 1.00 88.00 89 ARG A N 1
ATOM 665 C CA . ARG A 1 89 ? 6.791 -7.476 -14.115 1.00 88.00 89 ARG A CA 1
ATOM 666 C C . ARG A 1 89 ? 6.747 -8.811 -14.868 1.00 88.00 89 ARG A C 1
ATOM 668 O O . ARG A 1 89 ? 6.241 -8.888 -15.981 1.00 88.00 89 ARG A O 1
ATOM 675 N N . LEU A 1 90 ? 7.276 -9.872 -14.258 1.00 89.44 90 LEU A N 1
ATOM 676 C CA . LEU A 1 90 ? 7.387 -11.187 -14.910 1.00 89.44 90 LEU A CA 1
ATOM 677 C C . LEU A 1 90 ? 6.052 -11.939 -15.009 1.00 89.44 90 LEU A C 1
ATOM 679 O O . LEU A 1 90 ? 5.899 -12.827 -15.844 1.00 89.44 90 LEU A O 1
ATOM 683 N N . VAL A 1 91 ? 5.106 -11.631 -14.121 1.00 91.62 91 VAL A N 1
ATOM 684 C CA . VAL A 1 91 ? 3.816 -12.320 -13.980 1.00 91.62 91 VAL A CA 1
ATOM 685 C C . VAL A 1 91 ? 2.745 -11.276 -13.733 1.00 91.62 91 VAL A C 1
ATOM 687 O O . VAL A 1 91 ? 2.972 -10.396 -12.914 1.00 91.62 91 VAL A O 1
ATOM 690 N N . GLU A 1 92 ? 1.587 -11.364 -14.375 1.00 94.75 92 GLU A N 1
ATOM 691 C CA . GLU A 1 92 ? 0.493 -10.404 -14.177 1.00 94.75 92 GLU A CA 1
ATOM 692 C C . GLU A 1 92 ? 0.028 -10.280 -12.708 1.00 94.75 92 GLU A C 1
ATOM 694 O O . GLU A 1 92 ? 0.297 -11.155 -11.878 1.00 94.75 92 GLU A O 1
ATOM 699 N N . PRO A 1 93 ? -0.667 -9.190 -12.338 1.00 96.31 93 PRO A N 1
ATOM 700 C CA . PRO A 1 93 ? -1.429 -9.123 -11.093 1.00 96.31 93 PRO A CA 1
ATOM 701 C C . PRO A 1 93 ? -2.463 -10.250 -10.986 1.00 96.31 93 PRO A C 1
ATOM 703 O O . PRO A 1 93 ? -3.158 -10.559 -11.956 1.00 96.31 93 PRO A O 1
ATOM 706 N N . GLY A 1 94 ? -2.587 -10.841 -9.793 1.00 96.69 94 GLY A N 1
ATOM 707 C CA . GLY A 1 94 ? -3.565 -11.904 -9.509 1.00 96.69 94 GLY A CA 1
ATOM 708 C C . GLY A 1 94 ? -5.033 -11.452 -9.548 1.00 96.69 94 GLY A C 1
ATOM 709 O O . GLY A 1 94 ? -5.938 -12.283 -9.592 1.00 96.69 94 GLY A O 1
ATOM 710 N N . ILE A 1 95 ? -5.262 -10.139 -9.564 1.00 97.88 95 ILE A N 1
ATOM 711 C CA . ILE A 1 95 ? -6.557 -9.476 -9.715 1.00 97.88 95 ILE A CA 1
ATOM 712 C C . ILE A 1 95 ? -6.367 -8.218 -10.558 1.00 97.88 95 ILE A C 1
ATOM 714 O O . ILE A 1 95 ? -5.342 -7.541 -10.465 1.00 97.88 95 ILE A O 1
ATOM 718 N N . GLU A 1 96 ? -7.354 -7.900 -11.388 1.00 97.31 96 GLU A N 1
ATOM 719 C CA . GLU A 1 96 ? -7.371 -6.637 -12.119 1.00 97.31 96 GLU A CA 1
ATOM 720 C C . GLU A 1 96 ? -7.928 -5.506 -11.255 1.00 97.31 96 GLU A C 1
ATOM 722 O O . GLU A 1 96 ? -8.857 -5.712 -10.477 1.00 97.31 96 GLU A O 1
ATOM 727 N N . VAL A 1 97 ? -7.431 -4.281 -11.447 1.00 97.94 97 VAL A N 1
ATOM 728 C CA . VAL A 1 97 ? -7.870 -3.102 -10.680 1.00 97.94 97 VAL A CA 1
ATOM 729 C C . VAL A 1 97 ? -9.388 -2.903 -10.731 1.00 97.94 97 VAL A C 1
ATOM 731 O O . VAL A 1 97 ? -10.007 -2.590 -9.716 1.00 97.94 97 VAL A O 1
ATOM 734 N N . ARG A 1 98 ? -10.026 -3.159 -11.881 1.00 97.75 98 ARG A N 1
ATOM 735 C CA . ARG A 1 98 ? -11.491 -3.066 -12.024 1.00 97.75 98 ARG A CA 1
ATOM 736 C C . ARG A 1 98 ? -12.271 -4.020 -11.108 1.00 97.75 98 ARG A C 1
ATOM 738 O O . ARG A 1 98 ? -13.441 -3.774 -10.849 1.00 97.75 98 ARG A O 1
ATOM 745 N N . HIS A 1 99 ? -11.641 -5.094 -10.638 1.00 98.12 99 HIS A N 1
ATOM 746 C CA . HIS A 1 99 ? -12.229 -6.089 -9.741 1.00 98.12 99 HIS A CA 1
ATOM 747 C C . HIS A 1 99 ? -11.888 -5.821 -8.271 1.00 98.12 99 HIS A C 1
ATOM 749 O O . HIS A 1 99 ? -12.393 -6.515 -7.391 1.00 98.12 99 HIS A O 1
ATOM 755 N N . LEU A 1 100 ? -11.070 -4.801 -7.982 1.00 98.31 100 LEU A N 1
ATOM 756 C CA . LEU A 1 100 ? -10.858 -4.364 -6.611 1.00 98.31 100 LEU A CA 1
ATOM 757 C C . LEU A 1 100 ? -12.130 -3.692 -6.066 1.00 98.31 100 LEU A C 1
ATOM 759 O O . LEU A 1 100 ? -12.623 -2.734 -6.680 1.00 98.31 100 LEU A O 1
ATOM 763 N N . PRO A 1 101 ? -12.637 -4.140 -4.910 1.00 97.50 101 PRO A N 1
ATOM 764 C CA . PRO A 1 101 ? -13.675 -3.435 -4.162 1.00 97.50 101 PRO A CA 1
ATOM 765 C C . PRO A 1 101 ? -13.129 -2.132 -3.542 1.00 97.50 101 PRO A C 1
ATOM 767 O O . PRO A 1 101 ? -11.921 -1.881 -3.593 1.00 97.50 101 PRO A O 1
ATOM 770 N N . PRO A 1 102 ? -13.993 -1.291 -2.941 1.00 97.94 102 PRO A N 1
ATOM 771 C CA . PRO A 1 102 ? -13.545 -0.173 -2.116 1.00 97.94 102 PRO A CA 1
ATOM 772 C C . PRO A 1 102 ? -12.606 -0.647 -1.001 1.00 97.94 102 PRO A C 1
ATOM 774 O O . PRO A 1 102 ? -12.878 -1.643 -0.335 1.00 97.94 102 PRO A O 1
ATOM 777 N N . LEU A 1 103 ? -11.518 0.085 -0.794 1.00 98.38 103 LEU A N 1
ATOM 778 C CA . LEU A 1 103 ? -10.461 -0.236 0.156 1.00 98.38 103 LEU A CA 1
ATOM 779 C C . LEU A 1 103 ? -10.609 0.657 1.382 1.00 98.38 103 LEU A C 1
ATOM 781 O O . LEU A 1 103 ? -10.549 1.886 1.277 1.00 98.38 103 LEU A O 1
ATOM 785 N N . ASP A 1 104 ? -10.771 0.053 2.556 1.00 98.06 104 ASP A N 1
ATOM 786 C CA . ASP A 1 104 ? -10.766 0.800 3.813 1.00 98.06 104 ASP A CA 1
ATOM 787 C C . ASP A 1 104 ? -9.398 1.415 4.072 1.00 98.06 104 ASP A C 1
ATOM 789 O O . ASP A 1 104 ? -9.307 2.551 4.543 1.00 98.06 104 ASP A O 1
ATOM 793 N N . VAL A 1 105 ? -8.343 0.673 3.731 1.00 98.00 105 VAL A N 1
ATOM 794 C CA . VAL A 1 105 ? -6.964 1.083 3.962 1.00 98.00 105 VAL A CA 1
ATOM 795 C C . VAL A 1 105 ? -6.048 0.644 2.833 1.00 98.00 105 VAL A C 1
ATOM 797 O O . VAL A 1 105 ? -6.050 -0.514 2.425 1.00 98.00 105 VAL A O 1
ATOM 800 N N . VAL A 1 106 ? -5.181 1.558 2.407 1.00 98.56 106 VAL A N 1
ATOM 801 C CA . VAL A 1 106 ? -3.954 1.228 1.678 1.00 98.56 106 VAL A CA 1
ATOM 802 C C . VAL A 1 106 ? -2.758 1.462 2.599 1.00 98.56 106 VAL A C 1
ATOM 804 O O . VAL A 1 106 ? -2.647 2.521 3.214 1.00 98.56 106 VAL A O 1
ATOM 807 N N . LEU A 1 107 ? -1.867 0.480 2.718 1.00 98.31 107 LEU A N 1
ATOM 808 C CA . LEU A 1 107 ? -0.647 0.574 3.519 1.00 98.31 107 LEU A CA 1
ATOM 809 C C . LEU A 1 107 ? 0.571 0.564 2.610 1.00 98.31 107 LEU A C 1
ATOM 811 O O . LEU A 1 107 ? 0.746 -0.361 1.821 1.00 98.31 107 LEU A O 1
ATOM 815 N N . ILE A 1 108 ? 1.418 1.577 2.760 1.00 97.12 108 ILE A N 1
ATOM 816 C CA . ILE A 1 108 ? 2.730 1.639 2.127 1.00 97.12 108 ILE A CA 1
ATOM 817 C C . ILE A 1 108 ? 3.782 1.355 3.189 1.00 97.12 108 ILE A C 1
ATOM 819 O O . ILE A 1 108 ? 3.867 2.078 4.181 1.00 97.12 108 ILE A O 1
ATOM 823 N N . SER A 1 109 ? 4.602 0.335 2.972 1.00 94.31 109 SER A N 1
ATOM 824 C CA . SER A 1 109 ? 5.685 -0.039 3.874 1.00 94.31 109 SER A CA 1
ATOM 825 C C . SER A 1 109 ? 6.845 0.952 3.772 1.00 94.31 109 SER A C 1
ATOM 827 O O . SER A 1 109 ? 7.308 1.490 4.771 1.00 94.31 109 SER A O 1
ATOM 829 N N . HIS A 1 110 ? 7.316 1.274 2.567 1.00 92.06 110 HIS A N 1
ATOM 830 C CA . HIS A 1 110 ? 8.437 2.194 2.360 1.00 92.06 110 HIS A CA 1
ATOM 831 C C . HIS A 1 110 ? 8.453 2.798 0.951 1.00 92.06 110 HIS A C 1
ATOM 833 O O . HIS A 1 110 ? 7.603 2.509 0.116 1.00 92.06 110 HIS A O 1
ATOM 839 N N . MET A 1 111 ? 9.384 3.727 0.705 1.00 91.06 111 MET A N 1
ATOM 840 C CA . MET A 1 111 ? 9.297 4.656 -0.430 1.00 91.06 111 MET A CA 1
ATOM 841 C C . MET A 1 111 ? 9.968 4.169 -1.715 1.00 91.06 111 MET A C 1
ATOM 843 O O . MET A 1 111 ? 9.965 4.911 -2.706 1.00 91.06 111 MET A O 1
ATOM 847 N N . HIS A 1 112 ? 10.519 2.950 -1.727 1.00 91.00 112 HIS A N 1
ATOM 848 C CA . HIS A 1 112 ? 11.053 2.374 -2.953 1.00 91.00 112 HIS A CA 1
ATOM 849 C C . HIS A 1 112 ? 9.952 2.264 -4.011 1.00 91.00 112 HIS A C 1
ATOM 851 O O . HIS A 1 112 ? 8.769 2.101 -3.715 1.00 91.00 112 HIS A O 1
ATOM 857 N N . PHE A 1 113 ? 10.344 2.373 -5.274 1.00 90.81 113 PHE A N 1
ATOM 858 C CA . PHE A 1 113 ? 9.417 2.372 -6.403 1.00 90.81 113 PHE A CA 1
ATOM 859 C C . PHE A 1 113 ? 8.645 1.057 -6.588 1.00 90.81 113 PHE A C 1
ATOM 861 O O . PHE A 1 113 ? 7.612 1.049 -7.253 1.00 90.81 113 PHE A O 1
ATOM 868 N N . ASP A 1 114 ? 9.146 -0.045 -6.038 1.00 91.06 114 ASP A N 1
ATOM 869 C CA . ASP A 1 114 ? 8.495 -1.352 -6.029 1.00 91.06 114 ASP A CA 1
ATOM 870 C C . ASP A 1 114 ? 7.517 -1.542 -4.857 1.00 91.06 114 ASP A C 1
ATOM 872 O O . ASP A 1 114 ? 6.843 -2.561 -4.808 1.00 91.06 114 ASP A O 1
ATOM 876 N N . HIS A 1 115 ? 7.384 -0.559 -3.960 1.00 94.44 115 HIS A N 1
ATOM 877 C CA . HIS A 1 115 ? 6.396 -0.557 -2.869 1.00 94.44 115 HIS A CA 1
ATOM 878 C C . HIS A 1 115 ? 5.467 0.668 -2.924 1.00 94.44 115 HIS A C 1
ATOM 880 O O . HIS A 1 115 ? 4.262 0.558 -2.707 1.00 94.44 115 HIS A O 1
ATOM 886 N N . LEU A 1 116 ? 5.999 1.830 -3.318 1.00 94.00 116 LEU A N 1
ATOM 887 C CA . LEU A 1 116 ? 5.246 3.044 -3.632 1.00 94.00 116 LEU A CA 1
ATOM 888 C C . LEU A 1 116 ? 5.232 3.291 -5.152 1.00 94.00 116 LEU A C 1
ATOM 890 O O . LEU A 1 116 ? 6.008 4.101 -5.685 1.00 94.00 116 LEU A O 1
ATOM 894 N N . SER A 1 117 ? 4.330 2.599 -5.853 1.00 94.38 117 SER A N 1
ATOM 895 C CA . SER A 1 117 ? 4.075 2.793 -7.287 1.00 94.38 117 SER A CA 1
ATOM 896 C C . SER A 1 117 ? 2.996 3.855 -7.506 1.00 94.38 117 SER A C 1
ATOM 898 O O . SER A 1 117 ? 1.807 3.571 -7.399 1.00 94.38 117 SER A O 1
ATOM 900 N N . LEU A 1 118 ? 3.395 5.084 -7.852 1.00 94.25 118 LEU A N 1
ATOM 901 C CA . LEU A 1 118 ? 2.453 6.200 -8.044 1.00 94.25 118 LEU A CA 1
ATOM 902 C C . LEU A 1 118 ? 1.410 5.910 -9.132 1.00 94.25 118 LEU A C 1
ATOM 904 O O . LEU A 1 118 ? 0.238 6.187 -8.925 1.00 94.25 118 LEU A O 1
ATOM 908 N N . GLY A 1 119 ? 1.805 5.258 -10.231 1.00 94.56 119 GLY A N 1
ATOM 909 C CA . GLY A 1 119 ? 0.859 4.849 -11.273 1.00 94.56 119 GLY A CA 1
ATOM 910 C C . GLY A 1 119 ? -0.115 3.756 -10.821 1.00 94.56 119 GLY A C 1
ATOM 911 O O . GLY A 1 119 ? -1.193 3.627 -11.388 1.00 94.56 119 GLY A O 1
ATOM 912 N N . SER A 1 120 ? 0.231 2.962 -9.802 1.00 96.50 120 SER A N 1
ATOM 913 C CA . SER A 1 120 ? -0.716 2.016 -9.193 1.00 96.50 120 SER A CA 1
ATOM 914 C C . SER A 1 120 ? -1.662 2.717 -8.227 1.00 96.50 120 SER A C 1
ATOM 916 O O . SER A 1 120 ? -2.832 2.361 -8.186 1.00 96.50 120 SER A O 1
ATOM 918 N N . ILE A 1 121 ? -1.173 3.718 -7.486 1.00 97.31 121 ILE A N 1
ATOM 919 C CA . ILE A 1 121 ? -2.005 4.564 -6.621 1.00 97.31 121 ILE A CA 1
ATOM 920 C C . ILE A 1 121 ? -3.030 5.346 -7.451 1.00 97.31 121 ILE A C 1
ATOM 922 O O . ILE A 1 121 ? -4.199 5.369 -7.087 1.00 97.31 121 ILE A O 1
ATOM 926 N N . GLU A 1 122 ? -2.621 5.908 -8.589 1.00 96.06 122 GLU A N 1
ATOM 927 C CA . GLU A 1 122 ? -3.511 6.589 -9.542 1.00 96.06 122 GLU A CA 1
ATOM 928 C C . GLU A 1 122 ? -4.618 5.659 -10.053 1.00 96.06 122 GLU A C 1
ATOM 930 O O . GLU A 1 122 ? -5.791 6.018 -10.038 1.00 96.06 122 GLU A O 1
ATOM 935 N N . GLN A 1 123 ? -4.275 4.420 -10.417 1.00 97.19 123 GLN A N 1
ATOM 936 C CA . GLN A 1 123 ? -5.252 3.430 -10.885 1.00 97.19 123 GLN A CA 1
ATOM 937 C C . GLN A 1 123 ? -6.321 3.062 -9.844 1.00 97.19 123 GLN A C 1
ATOM 939 O O . GLN A 1 123 ? -7.402 2.627 -10.233 1.00 97.19 123 GLN A O 1
ATOM 944 N N . ILE A 1 124 ? -6.022 3.177 -8.546 1.00 97.88 124 ILE A N 1
ATOM 945 C CA . ILE A 1 124 ? -6.939 2.793 -7.460 1.00 97.88 124 ILE A CA 1
ATOM 946 C C . ILE A 1 124 ? -7.509 3.993 -6.702 1.00 97.88 124 ILE A C 1
ATOM 948 O O . ILE A 1 124 ? -8.181 3.784 -5.696 1.00 97.88 124 ILE A O 1
ATOM 952 N N . GLU A 1 125 ? -7.225 5.227 -7.129 1.00 97.38 125 GLU A N 1
ATOM 953 C CA . GLU A 1 125 ? -7.501 6.446 -6.360 1.00 97.38 125 GLU A CA 1
ATOM 954 C C . GLU A 1 125 ? -8.965 6.538 -5.899 1.00 97.38 125 GLU A C 1
ATOM 956 O O . GLU A 1 125 ? -9.236 6.857 -4.741 1.00 97.38 125 GLU A O 1
ATOM 961 N N . ASP A 1 126 ? -9.905 6.180 -6.775 1.00 97.44 126 ASP A N 1
ATOM 962 C CA . AS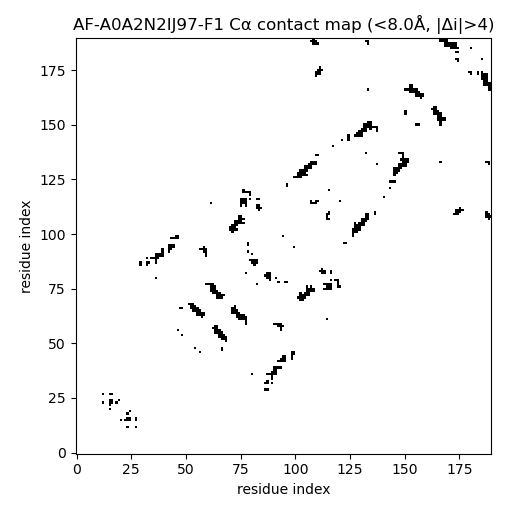P A 1 126 ? -11.352 6.194 -6.533 1.00 97.44 126 ASP A CA 1
ATOM 963 C C . ASP A 1 126 ? -11.831 5.131 -5.527 1.00 97.44 126 ASP A C 1
ATOM 965 O O . ASP A 1 126 ? -12.966 5.186 -5.047 1.00 97.44 126 ASP A O 1
ATOM 969 N N . LYS A 1 127 ? -10.971 4.170 -5.182 1.00 98.12 127 LYS A N 1
ATOM 970 C CA . LYS A 1 127 ? -11.261 3.072 -4.252 1.00 98.12 127 LYS A CA 1
ATOM 971 C C . LYS A 1 127 ? -10.702 3.317 -2.855 1.00 98.12 127 LYS A C 1
ATOM 973 O O . LYS A 1 127 ? -11.099 2.603 -1.937 1.00 98.12 127 LYS A O 1
ATOM 978 N N . VAL A 1 128 ? -9.787 4.270 -2.666 1.00 98.31 128 VAL A N 1
ATOM 979 C CA . VAL A 1 128 ? -9.057 4.450 -1.399 1.00 98.31 128 VAL A CA 1
ATOM 980 C C . VAL A 1 128 ? -9.834 5.328 -0.420 1.00 98.31 128 VAL A C 1
ATOM 982 O O . VAL A 1 128 ? -10.060 6.509 -0.671 1.00 98.31 128 VAL A O 1
ATOM 985 N N . ARG A 1 129 ? -10.182 4.784 0.755 1.00 97.38 129 ARG A N 1
ATOM 986 C CA . ARG A 1 129 ? -10.764 5.580 1.854 1.00 97.38 129 ARG A CA 1
ATOM 987 C C . ARG A 1 129 ? -9.713 6.268 2.721 1.00 97.38 129 ARG A C 1
ATOM 989 O O . ARG A 1 129 ? -9.952 7.372 3.206 1.00 97.38 129 ARG A O 1
ATOM 996 N N . TRP A 1 130 ? -8.579 5.614 2.948 1.00 97.75 130 TRP A N 1
ATOM 997 C CA . TRP A 1 130 ? -7.445 6.163 3.688 1.00 97.75 130 TRP A CA 1
ATOM 998 C C . TRP A 1 130 ? -6.156 5.448 3.288 1.00 97.75 130 TRP A C 1
ATOM 1000 O O . TRP A 1 130 ? -6.159 4.240 3.039 1.00 97.75 130 TRP A O 1
ATOM 1010 N N . LEU A 1 131 ? -5.046 6.183 3.259 1.00 98.12 131 LEU A N 1
ATOM 1011 C CA . LEU A 1 131 ? -3.725 5.635 2.979 1.00 98.12 131 LEU A CA 1
ATOM 1012 C C . LEU A 1 131 ? -2.735 5.972 4.101 1.00 98.12 131 LEU A C 1
ATOM 1014 O O . LEU A 1 131 ? -2.554 7.134 4.464 1.00 98.12 131 LEU A O 1
ATOM 1018 N N . GLY A 1 132 ? -2.054 4.951 4.618 1.00 96.75 132 GLY A N 1
ATOM 1019 C CA . GLY A 1 132 ? -1.000 5.075 5.624 1.00 96.75 132 GLY A CA 1
ATOM 1020 C C . GLY A 1 132 ? 0.384 4.789 5.052 1.00 96.75 132 GLY A C 1
ATOM 1021 O O . GLY A 1 132 ? 0.552 3.867 4.258 1.00 96.75 132 GLY A O 1
ATOM 1022 N N . MET A 1 133 ? 1.391 5.559 5.467 1.00 94.62 133 MET A N 1
ATOM 1023 C CA . MET A 1 133 ? 2.790 5.366 5.057 1.00 94.62 133 MET A CA 1
ATOM 1024 C C . MET A 1 133 ? 3.781 5.858 6.130 1.00 94.62 133 MET A C 1
ATOM 1026 O O . MET A 1 133 ? 3.358 6.549 7.062 1.00 94.62 133 MET A O 1
ATOM 1030 N N . PRO A 1 134 ? 5.102 5.600 5.991 1.00 91.12 134 PRO A N 1
ATOM 1031 C CA . PRO A 1 134 ? 6.155 6.204 6.809 1.00 91.12 134 PRO A CA 1
ATOM 1032 C C . PRO A 1 134 ? 6.046 7.710 6.953 1.00 91.12 134 PRO A C 1
ATOM 1034 O O . PRO A 1 134 ? 5.776 8.434 5.992 1.00 91.12 134 PRO A O 1
ATOM 1037 N N . ARG A 1 135 ? 6.332 8.204 8.161 1.00 89.31 135 ARG A N 1
ATOM 1038 C CA . ARG A 1 135 ? 6.469 9.635 8.434 1.00 89.31 135 ARG A CA 1
ATOM 1039 C C . ARG A 1 135 ? 7.349 10.291 7.364 1.00 89.31 135 ARG A C 1
ATOM 1041 O O . ARG A 1 135 ? 8.418 9.795 7.019 1.00 89.31 135 ARG A O 1
ATOM 1048 N N . GLY A 1 136 ? 6.882 11.417 6.828 1.00 86.88 136 GLY A N 1
ATOM 1049 C CA . GLY A 1 136 ? 7.566 12.151 5.757 1.00 86.88 136 GLY A CA 1
ATOM 1050 C C . GLY A 1 136 ? 7.385 11.558 4.354 1.00 86.88 136 GLY A C 1
ATOM 1051 O O . GLY A 1 136 ? 7.844 12.150 3.384 1.00 86.88 136 GLY A O 1
ATOM 1052 N N . GLY A 1 137 ? 6.720 10.408 4.197 1.00 88.94 137 GLY A N 1
ATOM 1053 C CA . GLY A 1 137 ? 6.407 9.796 2.898 1.00 88.94 137 GLY A CA 1
ATOM 1054 C C . GLY A 1 137 ? 5.575 10.683 1.969 1.00 88.94 137 GLY A C 1
ATOM 1055 O O . GLY A 1 137 ? 5.797 10.670 0.762 1.00 88.94 137 GLY A O 1
ATOM 1056 N N . LEU A 1 138 ? 4.709 11.526 2.543 1.00 90.88 138 LEU A N 1
ATOM 1057 C CA . LEU A 1 138 ? 3.732 12.345 1.814 1.00 90.88 138 LEU A CA 1
ATOM 1058 C C . LEU A 1 138 ? 4.340 13.284 0.767 1.00 90.88 138 LEU A C 1
ATOM 1060 O O . LEU A 1 138 ? 3.665 13.629 -0.191 1.00 90.88 138 LEU A O 1
ATOM 1064 N N . VAL A 1 139 ? 5.621 13.642 0.884 1.00 89.81 139 VAL A N 1
ATOM 1065 C CA . VAL A 1 139 ? 6.329 14.434 -0.140 1.00 89.81 139 VAL A CA 1
ATOM 1066 C C . VAL A 1 139 ? 6.345 13.763 -1.527 1.00 89.81 139 VAL A C 1
ATOM 1068 O O . VAL A 1 139 ? 6.576 14.439 -2.521 1.00 89.81 139 VAL A O 1
ATOM 1071 N N . TYR A 1 140 ? 6.116 12.445 -1.610 1.00 89.62 140 TYR A N 1
ATOM 1072 C CA . TYR A 1 140 ? 6.045 11.702 -2.875 1.00 89.62 140 TYR A CA 1
ATOM 1073 C C . TYR A 1 140 ? 4.621 11.505 -3.407 1.00 89.62 140 TYR A C 1
ATOM 1075 O O . TYR A 1 140 ? 4.467 10.968 -4.499 1.00 89.62 140 TYR A O 1
ATOM 1083 N N . LEU A 1 141 ? 3.597 11.907 -2.653 1.00 90.25 141 LEU A N 1
ATOM 1084 C CA . LEU A 1 141 ? 2.191 11.793 -3.033 1.00 90.25 141 LEU A CA 1
ATOM 1085 C C . LEU A 1 141 ? 1.598 13.194 -3.167 1.00 90.25 141 LEU A C 1
ATOM 1087 O O . LEU A 1 141 ? 0.915 13.684 -2.270 1.00 90.25 141 LEU A O 1
ATOM 1091 N N . THR A 1 142 ? 1.897 13.842 -4.290 1.00 83.75 142 THR A N 1
ATOM 1092 C CA . THR A 1 142 ? 1.266 15.105 -4.678 1.00 83.75 142 THR A CA 1
ATOM 1093 C C . THR A 1 142 ? 0.006 14.802 -5.488 1.00 83.75 142 THR A C 1
ATOM 1095 O O . THR A 1 142 ? 0.000 13.871 -6.286 1.00 83.75 142 THR A O 1
ATOM 1098 N N . ASP A 1 143 ? -1.058 15.575 -5.270 1.00 87.12 143 ASP A N 1
ATOM 1099 C CA . ASP A 1 143 ? -2.257 15.611 -6.128 1.00 87.12 143 ASP A CA 1
ATOM 1100 C C . ASP A 1 143 ? -3.257 14.438 -6.033 1.00 87.12 143 ASP A C 1
ATOM 1102 O O . ASP A 1 143 ? -4.142 14.323 -6.878 1.00 87.12 143 ASP A O 1
ATOM 1106 N N . PHE A 1 144 ? -3.202 13.628 -4.969 1.00 91.00 144 PHE A N 1
ATOM 1107 C CA . PHE A 1 144 ? -4.209 12.589 -4.697 1.00 91.00 144 PHE A CA 1
ATOM 1108 C C . PHE A 1 144 ? -5.379 13.094 -3.837 1.00 91.00 144 PHE A C 1
ATOM 1110 O O . PHE A 1 144 ? -5.205 13.914 -2.934 1.00 91.00 144 PHE A O 1
ATOM 1117 N N . ARG A 1 145 ? -6.584 12.575 -4.098 1.00 92.62 145 ARG A N 1
ATOM 1118 C CA . ARG A 1 145 ? -7.859 13.043 -3.515 1.00 92.62 145 ARG A CA 1
ATOM 1119 C C . ARG A 1 145 ? -8.314 12.296 -2.262 1.00 92.62 145 ARG A C 1
ATOM 1121 O O . ARG A 1 145 ? -9.310 12.687 -1.654 1.00 92.62 145 ARG A O 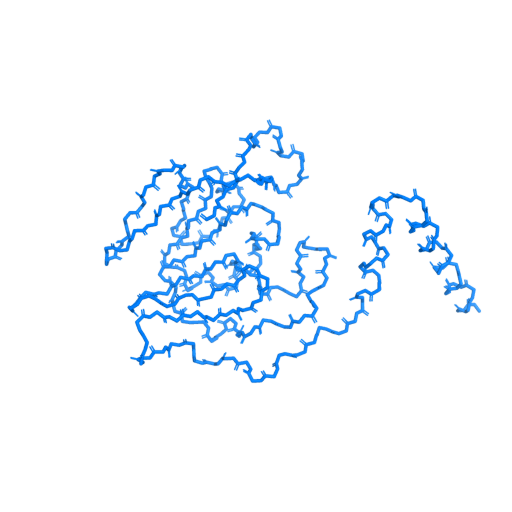1
ATOM 1128 N N . PHE A 1 146 ? -7.618 11.235 -1.867 1.00 95.50 146 PHE A N 1
ATOM 1129 C CA . PHE A 1 146 ? -7.923 10.488 -0.647 1.00 95.50 146 PHE A CA 1
ATOM 1130 C C . PHE A 1 146 ? -7.125 11.018 0.559 1.00 95.50 146 PHE A C 1
ATOM 1132 O O . PHE A 1 146 ? -6.023 11.550 0.404 1.00 95.50 146 PHE A O 1
ATOM 1139 N N . PRO A 1 147 ? -7.630 10.841 1.792 1.00 95.75 147 PRO A N 1
ATOM 1140 C CA . PRO A 1 147 ? -6.861 11.120 2.998 1.00 95.75 147 PRO A CA 1
ATOM 1141 C C . PRO A 1 147 ? -5.604 10.242 3.074 1.00 95.75 147 PRO A C 1
ATOM 1143 O O . PRO A 1 147 ? -5.703 9.014 3.092 1.00 95.75 147 PRO A O 1
ATOM 1146 N N . ALA A 1 148 ? -4.430 10.864 3.173 1.00 96.06 148 ALA A N 1
ATOM 1147 C CA . ALA A 1 148 ? -3.154 10.173 3.333 1.00 96.06 148 ALA A CA 1
ATOM 1148 C C . ALA A 1 148 ? -2.405 10.673 4.574 1.00 96.06 148 ALA A C 1
ATOM 1150 O O . ALA A 1 148 ? -2.395 11.870 4.867 1.00 96.06 148 ALA A O 1
ATOM 1151 N N . GLU A 1 149 ? -1.755 9.767 5.302 1.00 94.81 149 GLU A N 1
ATOM 1152 C CA . GLU A 1 149 ? -1.058 10.095 6.545 1.00 94.81 149 GLU A CA 1
ATOM 1153 C C . GLU A 1 149 ? 0.327 9.440 6.624 1.00 94.81 149 GLU A C 1
ATOM 1155 O O . GLU A 1 149 ? 0.489 8.227 6.477 1.00 94.81 149 GLU A O 1
ATOM 1160 N N . GLY A 1 150 ? 1.337 10.263 6.917 1.00 93.31 150 GLY A N 1
ATOM 1161 C CA . GLY A 1 150 ? 2.662 9.806 7.323 1.00 93.31 150 GLY A CA 1
ATOM 1162 C C . GLY A 1 150 ? 2.682 9.479 8.814 1.00 93.31 150 GLY A C 1
ATOM 1163 O O . GLY A 1 150 ? 3.034 10.341 9.622 1.00 93.31 150 GLY A O 1
ATOM 1164 N N . VAL A 1 151 ? 2.316 8.256 9.183 1.00 93.12 151 VAL A N 1
ATOM 1165 C CA . VAL A 1 151 ? 2.255 7.822 10.586 1.00 93.12 151 VAL A CA 1
ATOM 1166 C C . VAL A 1 151 ? 3.688 7.723 11.137 1.00 93.12 151 VAL A C 1
ATOM 1168 O O . VAL A 1 151 ? 4.575 7.371 10.364 1.00 93.12 151 VAL A O 1
ATOM 1171 N N . PRO A 1 152 ? 3.987 8.066 12.407 1.00 90.88 152 PRO A N 1
ATOM 1172 C CA . PRO A 1 152 ? 5.275 7.776 13.070 1.00 90.88 152 PRO A CA 1
ATOM 1173 C C . PRO A 1 152 ? 5.334 6.395 13.750 1.00 90.88 152 PRO A C 1
ATOM 1175 O O . PRO A 1 152 ? 4.300 5.817 14.071 1.00 90.88 152 PRO A O 1
ATOM 1178 N N . TRP A 1 153 ? 6.534 5.894 14.062 1.00 90.38 153 TRP A N 1
ATOM 1179 C CA . TRP A 1 153 ? 6.686 4.598 14.743 1.00 90.38 153 TRP A CA 1
ATOM 1180 C C . TRP A 1 153 ? 6.005 4.560 16.100 1.00 90.38 153 TRP A C 1
ATOM 1182 O O . TRP A 1 153 ? 5.987 5.548 16.840 1.00 90.38 153 TRP A O 1
ATOM 1192 N N . TRP A 1 154 ? 5.466 3.384 16.412 1.00 93.38 154 TRP A N 1
ATOM 1193 C CA . TRP A 1 154 ? 4.716 3.092 17.628 1.00 93.38 154 TRP A CA 1
ATOM 1194 C C . TRP A 1 154 ? 3.483 3.979 17.815 1.00 93.38 154 TRP A C 1
ATOM 1196 O O . TRP A 1 154 ? 2.902 4.025 18.899 1.00 93.38 154 TRP A O 1
ATOM 1206 N N . LYS A 1 155 ? 3.058 4.686 16.760 1.00 95.56 155 LYS A N 1
ATOM 1207 C CA . LYS A 1 155 ? 1.782 5.387 16.735 1.00 95.56 155 LYS A CA 1
ATOM 1208 C C . LYS A 1 155 ? 0.727 4.494 16.112 1.00 95.56 155 LYS A C 1
ATOM 1210 O O . LYS A 1 155 ? 0.936 3.864 15.077 1.00 95.56 155 LYS A O 1
ATOM 1215 N N . THR A 1 156 ? -0.420 4.476 16.777 1.00 96.06 156 THR A N 1
ATOM 1216 C CA . THR A 1 156 ? -1.625 3.813 16.304 1.00 96.06 156 THR A CA 1
ATOM 1217 C C . THR A 1 156 ? -2.579 4.860 15.763 1.00 96.06 156 THR A C 1
ATOM 1219 O O . THR A 1 156 ? -2.965 5.788 16.477 1.00 96.06 156 THR A O 1
ATOM 1222 N N . ARG A 1 157 ? -2.997 4.683 14.515 1.00 95.12 157 ARG A N 1
ATOM 1223 C CA . ARG A 1 157 ? -4.132 5.379 13.927 1.00 95.12 157 ARG A CA 1
ATOM 1224 C C . ARG A 1 157 ? -5.388 4.541 14.143 1.00 95.12 157 ARG A C 1
ATOM 1226 O O . ARG A 1 157 ? -5.400 3.355 13.825 1.00 95.12 157 ARG A O 1
ATOM 1233 N N . VAL A 1 158 ? -6.439 5.157 14.679 1.00 96.31 158 VAL A N 1
ATOM 1234 C CA . VAL A 1 158 ? -7.774 4.549 14.769 1.00 96.31 158 VAL A CA 1
ATOM 1235 C C . VAL A 1 158 ? -8.626 5.106 13.634 1.00 96.31 158 VAL A C 1
ATOM 1237 O O . VAL A 1 158 ? -8.763 6.322 13.501 1.00 96.31 158 VAL A O 1
ATOM 1240 N N . LEU A 1 159 ? -9.160 4.219 12.804 1.00 94.12 159 LEU A N 1
ATOM 1241 C CA . LEU A 1 159 ? -9.965 4.536 11.628 1.00 94.12 159 LEU A CA 1
ATOM 1242 C C . LEU A 1 159 ? -11.463 4.320 11.909 1.00 94.12 159 LEU A C 1
ATOM 1244 O O . LEU A 1 159 ? -11.818 3.680 12.908 1.00 94.12 159 LEU A O 1
ATOM 1248 N N . PRO A 1 160 ? -12.364 4.839 11.049 1.00 89.06 160 PRO A N 1
ATOM 1249 C CA . PRO A 1 160 ? -13.792 4.550 11.146 1.00 89.06 160 PRO A CA 1
ATOM 1250 C C . PRO A 1 160 ? -14.071 3.042 11.233 1.00 89.06 160 PRO A C 1
ATOM 1252 O O . PRO A 1 160 ? -13.398 2.231 10.601 1.00 89.06 160 PRO A O 1
ATOM 1255 N N . GLY A 1 161 ? -15.051 2.654 12.050 1.00 88.25 161 GLY A N 1
ATOM 1256 C CA . GLY A 1 161 ? -15.338 1.239 12.318 1.00 88.25 161 GLY A CA 1
ATOM 1257 C C . GLY A 1 161 ? -14.376 0.564 13.306 1.00 88.25 161 GLY A C 1
ATOM 1258 O O . GLY A 1 161 ? -14.456 -0.642 13.489 1.00 88.25 161 GLY A O 1
ATOM 1259 N N . GLY A 1 162 ? -13.482 1.315 13.961 1.00 92.25 162 GLY A N 1
ATOM 1260 C CA . GLY A 1 162 ? -12.656 0.817 15.069 1.00 92.25 162 GLY A CA 1
ATOM 1261 C C . GLY A 1 162 ? -11.368 0.101 14.653 1.00 92.25 162 GLY A C 1
ATOM 1262 O O . GLY A 1 162 ? -10.622 -0.354 15.523 1.00 92.25 162 GLY A O 1
ATOM 1263 N N . MET A 1 163 ? -11.075 0.035 13.352 1.00 93.94 163 MET A N 1
ATOM 1264 C CA . MET A 1 163 ? -9.836 -0.539 12.835 1.00 93.94 163 MET A CA 1
ATOM 1265 C C . MET A 1 163 ? -8.621 0.256 13.332 1.00 93.94 163 MET A C 1
ATOM 1267 O O . MET A 1 163 ? -8.608 1.488 13.301 1.00 93.94 163 MET A O 1
ATOM 1271 N N . LYS A 1 164 ? -7.588 -0.455 13.790 1.00 96.31 164 LYS A N 1
ATOM 1272 C CA . LYS A 1 164 ? -6.350 0.134 14.311 1.00 96.31 164 LYS A CA 1
ATOM 1273 C C . LYS A 1 164 ? -5.182 -0.225 13.406 1.00 96.31 164 LYS A C 1
ATOM 1275 O O . LYS A 1 164 ? -4.923 -1.401 13.184 1.00 96.31 164 LYS A O 1
ATOM 1280 N N . VAL A 1 165 ? -4.461 0.788 12.942 1.00 95.75 165 VAL A N 1
ATOM 1281 C CA . VAL A 1 165 ? -3.216 0.638 12.181 1.00 95.75 165 VAL A CA 1
ATOM 1282 C C . VAL A 1 165 ? -2.079 1.130 13.059 1.00 95.75 165 VAL A C 1
ATOM 1284 O O . VAL A 1 165 ? -2.049 2.306 13.415 1.00 95.75 165 VAL A O 1
ATOM 1287 N N . THR A 1 166 ? -1.157 0.243 13.426 1.00 95.88 166 THR A N 1
ATOM 1288 C CA . THR A 1 166 ? 0.025 0.601 14.218 1.00 95.88 166 THR A CA 1
ATOM 1289 C C . THR A 1 166 ? 1.261 0.491 13.355 1.00 95.88 166 THR A C 1
ATOM 1291 O O . THR A 1 166 ? 1.570 -0.568 12.826 1.00 95.88 166 THR A O 1
ATOM 1294 N N . ALA A 1 167 ? 1.975 1.597 13.266 1.00 93.62 167 ALA A N 1
ATOM 1295 C CA . ALA A 1 167 ? 3.217 1.720 12.537 1.00 93.62 167 ALA A CA 1
ATOM 1296 C C . ALA A 1 167 ? 4.380 1.110 13.351 1.00 93.62 167 ALA A C 1
ATOM 1298 O O . ALA A 1 167 ? 4.666 1.595 14.449 1.00 93.62 167 ALA A O 1
ATOM 1299 N N . VAL A 1 168 ? 5.067 0.080 12.840 1.00 92.88 168 VAL A N 1
ATOM 1300 C CA . VAL A 1 168 ? 6.191 -0.591 13.534 1.00 92.88 168 VAL A CA 1
ATOM 1301 C C . VAL A 1 168 ? 7.521 -0.447 12.772 1.00 92.88 168 VAL A C 1
ATOM 1303 O O . VAL A 1 168 ? 7.534 -0.510 11.548 1.00 92.88 168 VAL A O 1
ATOM 1306 N N . PRO A 1 169 ? 8.662 -0.235 13.449 1.00 87.56 169 PRO A N 1
ATOM 1307 C CA . PRO A 1 169 ? 9.937 -0.011 12.766 1.00 87.56 169 PRO A CA 1
ATOM 1308 C C . PRO A 1 169 ? 10.424 -1.260 12.011 1.00 87.56 169 PRO A C 1
ATOM 1310 O O . PRO A 1 169 ? 10.330 -2.370 12.534 1.00 87.56 169 PRO A O 1
ATOM 1313 N N . VAL A 1 170 ? 11.040 -1.072 10.835 1.00 84.38 170 VAL A N 1
ATOM 1314 C CA . VAL A 1 170 ? 11.733 -2.139 10.084 1.00 84.38 170 VAL A CA 1
ATOM 1315 C C . VAL A 1 170 ? 13.142 -1.732 9.649 1.00 84.38 170 VAL A C 1
ATOM 1317 O O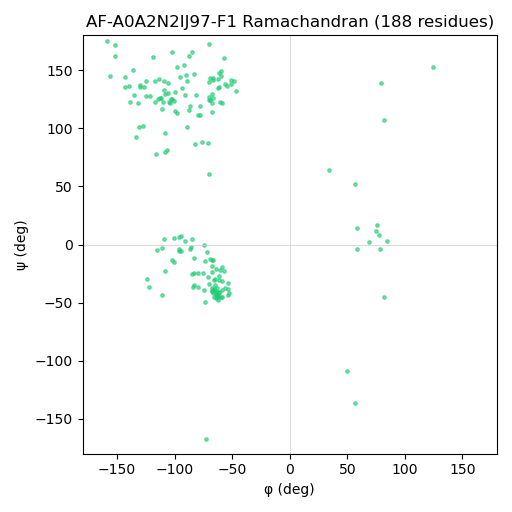 . VAL A 1 170 ? 13.369 -0.641 9.128 1.00 84.38 170 VAL A O 1
ATOM 1320 N N . GLN A 1 171 ? 14.116 -2.630 9.779 1.00 85.00 171 GLN A N 1
ATOM 1321 C CA . GLN A 1 171 ? 15.470 -2.370 9.291 1.00 85.00 171 GLN A CA 1
ATOM 1322 C C . GLN A 1 171 ? 15.544 -2.510 7.760 1.00 85.00 171 GLN A C 1
ATOM 1324 O O . GLN A 1 171 ? 15.851 -3.575 7.229 1.00 85.00 171 GLN A O 1
ATOM 1329 N N . HIS A 1 172 ? 15.273 -1.417 7.047 1.00 83.69 172 HIS A N 1
ATOM 1330 C CA . HIS A 1 172 ? 15.348 -1.344 5.587 1.00 83.69 172 HIS A CA 1
ATOM 1331 C C . HIS A 1 172 ? 15.679 0.076 5.103 1.00 83.69 172 HIS A C 1
ATOM 1333 O O . HIS A 1 172 ? 15.516 1.050 5.848 1.00 83.69 172 HIS A O 1
ATOM 1339 N N . SER A 1 173 ? 16.133 0.219 3.854 1.00 78.62 173 SER A N 1
ATOM 1340 C CA . SER A 1 173 ? 16.272 1.539 3.237 1.00 78.62 173 SER A CA 1
ATOM 1341 C C . SER A 1 173 ? 14.890 2.133 2.955 1.00 78.62 173 SER A C 1
ATOM 1343 O O . SER A 1 173 ? 14.046 1.518 2.316 1.00 78.62 173 SER A O 1
ATOM 1345 N N . GLY A 1 174 ? 14.646 3.335 3.480 1.00 72.12 174 GLY A N 1
ATOM 1346 C CA . GLY A 1 174 ? 13.369 4.045 3.333 1.00 72.12 174 GLY A CA 1
ATOM 1347 C C . GLY A 1 174 ? 13.375 5.145 2.267 1.00 72.12 174 GLY A C 1
ATOM 1348 O O . GLY A 1 174 ? 12.413 5.906 2.179 1.00 72.12 174 GLY A O 1
ATOM 1349 N N . TRP A 1 175 ? 14.466 5.284 1.513 1.00 75.94 175 TRP A N 1
ATOM 1350 C CA . TRP A 1 175 ? 14.633 6.301 0.472 1.00 75.94 175 TRP A CA 1
ATOM 1351 C C . TRP A 1 175 ? 14.032 5.846 -0.866 1.00 75.94 175 TRP A C 1
ATOM 1353 O O . TRP A 1 175 ? 13.696 4.682 -1.026 1.00 75.94 175 TRP A O 1
ATOM 1363 N N . ARG A 1 176 ? 13.847 6.759 -1.822 1.00 84.38 176 ARG A N 1
ATOM 1364 C CA . ARG A 1 176 ? 13.234 6.501 -3.139 1.00 84.38 176 ARG A CA 1
ATOM 1365 C C . ARG A 1 176 ? 14.239 6.606 -4.284 1.00 84.38 176 ARG A C 1
ATOM 1367 O O . ARG A 1 176 ? 14.249 5.756 -5.164 1.00 84.38 176 ARG A O 1
ATOM 1374 N N . TYR A 1 177 ? 15.088 7.629 -4.257 1.00 81.88 177 TYR A N 1
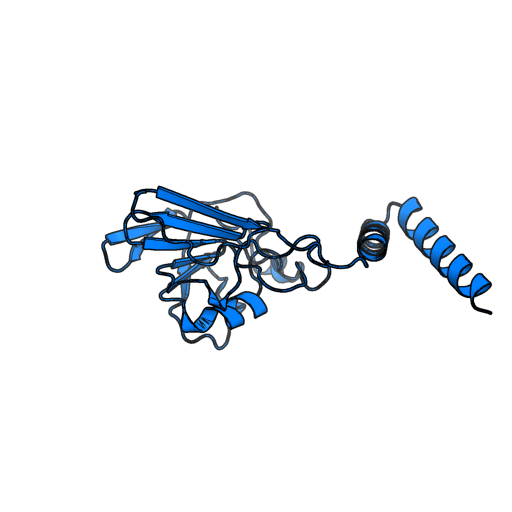ATOM 1375 C CA . TYR A 1 177 ? 16.042 7.985 -5.314 1.00 81.88 177 TYR A CA 1
ATOM 1376 C C . TYR A 1 177 ? 17.506 7.754 -4.908 1.00 81.88 177 TYR A C 1
ATOM 1378 O O . TYR A 1 177 ? 18.418 8.015 -5.690 1.00 81.88 177 TYR A O 1
ATOM 1386 N N . GLY A 1 178 ? 17.761 7.331 -3.670 1.00 74.81 178 GLY A N 1
ATOM 1387 C CA . GLY A 1 178 ? 19.104 7.132 -3.120 1.00 74.81 178 GLY A CA 1
ATOM 1388 C C . GLY A 1 178 ? 19.725 8.433 -2.619 1.00 74.81 178 GLY A C 1
ATOM 1389 O O . GLY A 1 178 ? 2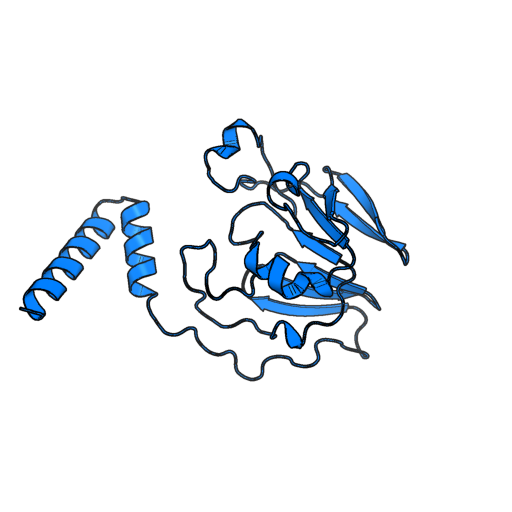0.215 8.479 -1.496 1.00 74.81 178 GLY A O 1
ATOM 1390 N N . LEU A 1 179 ? 19.634 9.519 -3.393 1.00 76.94 179 LEU A N 1
ATOM 1391 C CA . LEU A 1 179 ? 20.080 10.860 -2.978 1.00 76.94 179 LEU A CA 1
ATOM 1392 C C . LEU A 1 179 ? 19.253 11.418 -1.813 1.00 76.94 179 LEU A C 1
ATOM 1394 O O . LEU A 1 179 ? 19.768 12.142 -0.962 1.00 76.94 179 LEU A O 1
ATOM 1398 N N . ASP A 1 180 ? 17.983 11.026 -1.739 1.00 73.56 180 ASP A N 1
ATOM 1399 C CA . ASP A 1 180 ? 17.073 11.420 -0.670 1.00 73.56 180 ASP A CA 1
ATOM 1400 C C . ASP A 1 180 ? 17.388 10.756 0.674 1.00 73.56 180 ASP A C 1
ATOM 1402 O O . ASP A 1 180 ? 16.833 11.160 1.693 1.00 73.56 180 ASP A O 1
ATOM 1406 N N . HIS A 1 181 ? 18.344 9.820 0.718 1.00 70.44 181 HIS A N 1
ATOM 1407 C CA . HIS A 1 181 ? 18.920 9.322 1.968 1.00 70.44 181 HIS A CA 1
ATOM 1408 C C . HIS A 1 181 ? 19.451 10.460 2.858 1.00 70.44 181 HIS A C 1
ATOM 1410 O O . HIS A 1 181 ? 19.358 10.377 4.080 1.00 70.44 181 HIS A O 1
ATOM 1416 N N . ALA A 1 182 ? 19.967 11.547 2.269 1.00 66.00 182 ALA A N 1
ATOM 1417 C CA . ALA A 1 182 ? 20.525 12.672 3.022 1.00 66.00 182 ALA A CA 1
ATOM 1418 C C . ALA A 1 182 ? 19.496 13.373 3.932 1.00 66.00 182 ALA A C 1
ATOM 1420 O O . ALA A 1 182 ? 19.864 13.875 4.993 1.00 66.00 182 ALA A O 1
ATOM 1421 N N . TRP A 1 183 ? 18.215 13.379 3.549 1.00 64.81 183 TRP A N 1
ATOM 1422 C CA . TRP A 1 183 ? 17.122 13.965 4.339 1.00 64.81 183 TRP A CA 1
ATOM 1423 C C . TRP A 1 183 ? 16.087 12.937 4.822 1.00 64.81 183 TRP A C 1
ATOM 1425 O O . TRP A 1 183 ? 15.197 13.277 5.600 1.00 64.81 183 TRP A O 1
ATOM 1435 N N . ARG A 1 184 ? 16.216 11.667 4.415 1.00 65.50 184 ARG A N 1
ATOM 1436 C CA . ARG A 1 184 ? 15.481 10.517 4.952 1.00 65.50 184 ARG A CA 1
ATOM 1437 C C . ARG A 1 184 ? 16.411 9.643 5.786 1.00 65.50 184 ARG A C 1
ATOM 1439 O O . ARG A 1 184 ? 16.881 8.600 5.335 1.00 65.50 184 ARG A O 1
ATOM 1446 N N . GLN A 1 185 ? 16.660 10.060 7.025 1.00 53.59 185 GLN A N 1
ATOM 1447 C CA . GLN A 1 185 ? 17.390 9.240 7.991 1.00 53.59 185 GLN A CA 1
ATOM 1448 C C . GLN A 1 185 ? 16.527 8.049 8.446 1.00 53.59 185 GLN A C 1
ATOM 1450 O O . GLN A 1 185 ? 15.828 8.130 9.447 1.00 53.59 185 GLN A O 1
ATOM 1455 N N . GLY A 1 186 ? 16.599 6.947 7.694 1.00 50.56 186 GLY A N 1
ATOM 1456 C CA . GLY A 1 186 ? 16.294 5.593 8.160 1.00 50.56 186 GLY A CA 1
ATOM 1457 C C . GLY A 1 186 ? 14.821 5.161 8.263 1.00 50.56 186 GLY A C 1
ATOM 1458 O O . GLY A 1 186 ? 13.983 5.853 8.828 1.00 50.56 186 GLY A O 1
ATOM 1459 N N . ILE A 1 187 ? 14.611 3.906 7.831 1.00 51.59 187 ILE A N 1
ATOM 1460 C CA . ILE A 1 187 ? 13.669 2.913 8.381 1.00 51.59 187 ILE A CA 1
ATOM 1461 C C . ILE A 1 187 ? 12.207 3.083 7.902 1.00 51.59 187 ILE A C 1
ATOM 1463 O O . ILE A 1 187 ? 11.481 4.007 8.266 1.00 51.59 187 ILE A O 1
ATOM 1467 N N . GLY A 1 188 ? 11.788 2.159 7.030 1.00 50.53 188 GLY A N 1
ATOM 1468 C CA . GLY A 1 188 ? 10.398 1.995 6.591 1.00 50.53 188 GLY A CA 1
ATOM 1469 C C . GLY A 1 188 ? 9.488 1.383 7.667 1.00 50.53 188 GLY A C 1
ATOM 1470 O O . GLY A 1 188 ? 9.864 1.271 8.835 1.00 50.53 188 GLY A O 1
ATOM 1471 N N . TYR A 1 189 ? 8.298 0.964 7.253 1.00 59.09 189 TYR A N 1
ATOM 1472 C CA . TYR A 1 189 ? 7.356 0.142 8.008 1.00 59.09 189 TYR A CA 1
ATOM 1473 C C . TYR A 1 189 ? 7.443 -1.332 7.633 1.00 59.09 189 TYR A C 1
ATOM 1475 O O . TYR A 1 189 ? 7.788 -1.665 6.500 1.00 59.09 189 TYR A O 1
ATOM 1483 N N . ALA A 1 190 ? 7.087 -2.187 8.592 1.00 46.34 190 ALA A N 1
ATOM 1484 C CA . ALA A 1 190 ? 6.372 -3.429 8.316 1.00 46.34 190 ALA A CA 1
ATOM 1485 C C . ALA A 1 190 ? 4.875 -3.200 8.568 1.00 46.34 190 ALA A C 1
ATOM 1487 O O . ALA A 1 190 ? 4.559 -2.379 9.466 1.00 46.34 190 ALA A O 1
#

Secondary structure (DSSP, 8-state):
-HHHHHHHHHHHHHHHHHT--HHHHHHHHHHTT-SPPBPPTT-BS----TT-SEEEEEEETTEEEEEETTEEEEES---SSEETTTEE-SB--SB-GGGPPPBSEEE---SSTTTS-HHHHHHTGGGBS-EEEETTGGGG--S--S-EEEEPTTPEEEPGGG-EEE--B-SS---SSSGGGGT--S--B-

Solvent-accessible surface area (backbone atoms only — not comparable to full-atom values): 10677 Å² total; per-residue (Å²): 114,69,72,59,55,55,50,51,52,52,52,52,41,51,54,27,50,71,68,72,40,67,65,32,39,50,51,42,55,48,61,73,49,79,59,82,57,38,79,54,82,84,54,46,65,73,81,79,54,93,91,43,59,65,48,74,47,72,32,47,90,71,14,34,43,35,36,49,64,96,40,33,37,38,29,17,48,60,70,51,69,45,41,52,87,74,35,66,39,68,53,49,52,34,45,53,73,90,41,56,68,73,25,59,32,36,41,34,32,34,44,33,43,62,28,47,28,66,72,26,49,62,73,42,47,96,33,42,61,27,36,42,29,33,55,77,49,55,84,78,61,77,93,68,93,46,56,71,43,46,50,48,71,81,38,70,48,77,44,88,94,74,47,72,51,63,36,39,81,31,100,48,83,38,33,61,76,65,72,48,39,82,81,43,82,67,44,20,36,97

Sequence (190 aa):
MFRRALLSVALTVAALTSSGCLVGRFMARNLAAFGEMRAVPNKITDPVRPDARLAVLWVGHATALLQMDDKLVLTDPVFTPTVGQLSQRLVEPGIEVRHLPPLDVVLISHMHFDHLSLGSIEQIEDKVRWLGMPRGGLVYLTDFRFPAEGVPWWKTRVLPGGMKVTAVPVQHSGWRYGLDHAWRQGIGYA

Nearest PDB structures (foldseek):
  3kl7-assembly1_A  TM=7.771E-01  e=3.314E-06  Parabacteroides distasonis ATCC 8503
  5kil-assembly1_A-2  TM=7.153E-01  e=3.112E-06  Streptomyces venezuelae ATCC 10712
  8z9c-assembly1_H  TM=6.236E-01  e=4.208E-02  metagenome
  8z4l-assembly1_H  TM=5.857E-01  e=3.484E-02  metagenome
  8z9e-assembly1_H  TM=6.018E-01  e=8.962E-02  metagenome

pLDDT: mean 84.43, std 15.95, range [46.34, 98.81]

Radius of gyration: 19.5 Å; Cα contacts (8 Å, |Δi|>4): 334; chains: 1; bounding box: 52×34×59 Å